Protein AF-A0A968NZ00-F1 (afdb_monomer_lite)

Radius of gyration: 19.39 Å; chains: 1; bounding box: 42×48×50 Å

Sequence (197 aa):
MLRDGQGRPTGVVLDQACDPVRALLPPVSAFELRRHLLKGVQIFNEAGFTHIRDMTCDEAQWNEAVRLDQSGLLTLAVEEYFWLKGIDELSGALDLARKARAAQTRNLRVKGVKLFLDGALGSEGAWLSKCYHGRTHQGLVLWEDSAMKEVFLRAWEGGFDVAVHAIGDEAADRVVALARGLSAKAGPEPCIWSMES

Foldseek 3Di:
DDADPVRHDPPDAFDPSCVVVVVPDDDQDLVNLLVVVLVVQVVCVVVVAQEDEDAADDPSNLVSLLVCVVVVSNRHQYEYAHEDQFLVCLVVRLVSLVVSQVSADDRYHYQYHEYEQWGDVVRLAAAEPDHDVVDPHRHHGRDDLVSVLVSVVVCVVSVHDYHYHHDYPVSVVSVVVSVVVVVVVVPDDDPPPPPDD

pLDDT: mean 91.36, std 13.46, range [31.61, 98.62]

Structure (mmCIF, N/CA/C/O backbone):
data_AF-A0A968NZ00-F1
#
_entry.id   AF-A0A968NZ00-F1
#
loop_
_atom_site.group_PDB
_atom_site.id
_atom_site.type_symbol
_atom_site.label_atom_id
_atom_site.label_alt_id
_atom_site.label_comp_id
_atom_site.label_asym_id
_atom_site.label_entity_id
_atom_site.label_seq_id
_atom_site.pdbx_PDB_ins_code
_atom_site.Cartn_x
_atom_site.Cartn_y
_atom_site.Cartn_z
_atom_site.occupancy
_atom_site.B_iso_or_equiv
_atom_site.auth_seq_id
_atom_site.auth_comp_id
_atom_site.auth_asym_id
_atom_site.auth_atom_id
_atom_site.pdbx_PDB_model_num
ATOM 1 N N . MET A 1 1 ? 9.329 13.090 -16.346 1.00 77.19 1 MET A N 1
ATOM 2 C CA . MET A 1 1 ? 8.562 13.947 -17.280 1.00 77.19 1 MET A CA 1
ATOM 3 C C . MET A 1 1 ? 8.752 13.411 -18.684 1.00 77.19 1 MET A C 1
ATOM 5 O O . MET A 1 1 ? 9.893 13.263 -19.110 1.00 77.19 1 MET A O 1
ATOM 9 N N . LEU A 1 2 ? 7.659 13.075 -19.362 1.00 79.88 2 LEU A N 1
ATOM 10 C CA . LEU A 1 2 ? 7.679 12.510 -20.705 1.00 79.88 2 LEU A CA 1
ATOM 11 C C . LEU A 1 2 ? 8.117 13.575 -21.718 1.00 79.88 2 LEU A C 1
ATOM 13 O O . LEU A 1 2 ? 7.674 14.730 -21.653 1.00 79.88 2 LEU A O 1
ATOM 17 N N . ARG A 1 3 ? 8.977 13.182 -22.656 1.00 83.00 3 ARG A N 1
ATOM 18 C CA . ARG A 1 3 ? 9.469 14.036 -23.741 1.00 83.00 3 ARG A CA 1
ATOM 19 C C . ARG A 1 3 ? 8.989 13.505 -25.088 1.00 83.00 3 ARG A C 1
ATOM 21 O O . ARG A 1 3 ? 8.817 12.300 -25.242 1.00 83.00 3 ARG A O 1
ATOM 28 N N . ASP A 1 4 ? 8.753 14.407 -26.034 1.00 84.38 4 ASP A N 1
ATOM 29 C CA . ASP A 1 4 ? 8.416 14.041 -27.409 1.00 84.38 4 ASP A CA 1
ATOM 30 C C . ASP A 1 4 ? 9.652 13.525 -28.175 1.00 84.38 4 ASP A C 1
ATOM 32 O O . ASP A 1 4 ? 10.775 13.530 -27.663 1.00 84.38 4 ASP A O 1
ATOM 36 N N . GLY A 1 5 ? 9.461 13.100 -29.429 1.00 82.94 5 GLY A N 1
ATOM 37 C CA . GLY A 1 5 ? 10.549 12.622 -30.295 1.00 82.94 5 GLY A CA 1
ATOM 38 C C . GLY A 1 5 ? 11.619 13.672 -30.633 1.00 82.94 5 GLY A C 1
ATOM 39 O O . GLY A 1 5 ? 12.615 13.342 -31.266 1.00 82.94 5 GLY A O 1
ATOM 40 N N . GLN A 1 6 ? 11.430 14.926 -30.215 1.00 85.12 6 GLN A N 1
ATOM 41 C CA . GLN A 1 6 ? 12.372 16.037 -30.373 1.00 85.12 6 GLN A CA 1
ATOM 42 C C . GLN A 1 6 ? 13.002 16.429 -29.023 1.00 85.12 6 GLN A C 1
ATOM 44 O O . GLN A 1 6 ? 13.695 17.441 -28.922 1.00 85.12 6 GLN A O 1
ATOM 49 N N . GLY A 1 7 ? 12.764 15.638 -27.971 1.00 84.38 7 GLY A N 1
ATOM 50 C CA . GLY A 1 7 ? 13.298 15.854 -26.630 1.00 84.38 7 GLY A CA 1
ATOM 51 C C . GLY A 1 7 ? 12.587 16.951 -25.835 1.00 84.38 7 GLY A C 1
ATOM 52 O O . GLY A 1 7 ? 13.031 17.282 -24.729 1.00 84.38 7 GLY A O 1
ATOM 53 N N . ARG A 1 8 ? 11.484 17.520 -26.333 1.00 88.06 8 ARG A N 1
ATOM 54 C CA . ARG A 1 8 ? 10.765 18.605 -25.650 1.00 88.06 8 ARG A CA 1
ATOM 55 C C . ARG A 1 8 ? 9.822 18.043 -24.587 1.00 88.06 8 ARG A C 1
ATOM 57 O O . ARG A 1 8 ? 9.200 17.007 -24.820 1.00 88.06 8 ARG A O 1
ATOM 64 N N . PRO A 1 9 ? 9.689 18.694 -23.421 1.00 87.38 9 PRO A N 1
ATOM 65 C CA . PRO 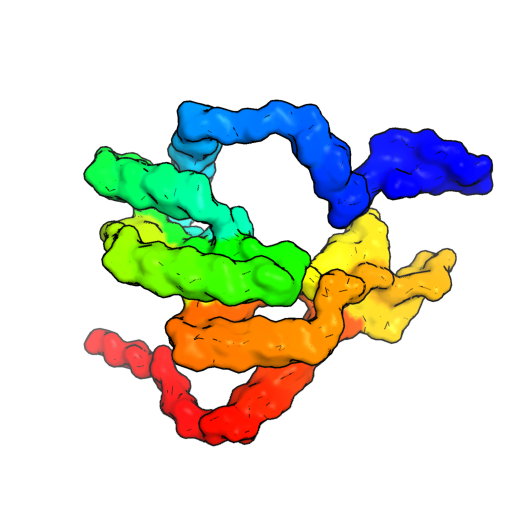A 1 9 ? 8.765 18.236 -22.394 1.00 87.38 9 PRO A CA 1
ATOM 66 C C . PRO A 1 9 ? 7.306 18.323 -22.859 1.00 87.38 9 PRO A C 1
ATOM 68 O O . PRO A 1 9 ? 6.873 19.357 -23.356 1.00 87.38 9 PRO A O 1
ATOM 71 N N . THR A 1 10 ? 6.539 17.252 -22.658 1.00 87.69 10 THR A N 1
ATOM 72 C CA . THR A 1 10 ? 5.128 17.160 -23.096 1.00 87.69 10 THR A CA 1
ATOM 73 C C . THR A 1 10 ? 4.126 17.726 -22.086 1.00 87.69 10 THR A C 1
ATOM 75 O O . THR A 1 10 ? 2.941 17.821 -22.378 1.00 87.69 10 THR A O 1
ATOM 78 N N . GLY A 1 11 ? 4.581 18.053 -20.874 1.00 85.12 11 GLY A N 1
ATOM 79 C CA . GLY A 1 11 ? 3.710 18.372 -19.738 1.00 85.12 11 GLY A CA 1
ATOM 80 C C . GLY A 1 11 ? 3.200 17.142 -18.976 1.00 85.12 11 GLY A C 1
ATOM 81 O O . GLY A 1 11 ? 2.631 17.298 -17.902 1.00 85.12 11 GLY A O 1
ATOM 82 N N . VAL A 1 12 ? 3.450 15.923 -19.470 1.00 84.00 12 VAL A N 1
ATOM 83 C CA . VAL A 1 12 ? 3.054 14.680 -18.794 1.00 84.00 12 VAL A CA 1
ATOM 84 C C . VAL A 1 12 ? 4.144 14.227 -17.819 1.00 84.00 12 VAL A C 1
ATOM 86 O O . VAL A 1 12 ? 5.326 14.108 -18.168 1.00 84.00 12 VAL A O 1
ATOM 89 N N . VAL A 1 13 ? 3.748 13.952 -16.580 1.00 83.62 13 VAL A N 1
ATOM 90 C CA . VAL A 1 13 ? 4.598 13.398 -15.522 1.00 83.62 13 VAL A CA 1
ATOM 91 C C . VAL A 1 13 ? 4.025 12.037 -15.130 1.00 83.62 13 VAL A C 1
ATOM 93 O O . VAL A 1 13 ? 2.812 11.896 -15.037 1.00 83.62 13 VAL A O 1
ATOM 96 N N . LEU A 1 14 ? 4.887 11.029 -14.986 1.00 81.81 14 LEU A N 1
ATOM 97 C CA . LEU A 1 14 ? 4.493 9.629 -14.821 1.00 81.81 14 LEU A CA 1
ATOM 98 C C . LEU A 1 14 ? 5.068 9.067 -13.520 1.00 81.81 14 LEU A C 1
ATOM 100 O O . LEU A 1 14 ? 6.177 9.440 -13.132 1.00 81.81 14 LEU A O 1
ATOM 104 N N . ASP A 1 15 ? 4.318 8.169 -12.884 1.00 79.56 15 ASP A N 1
ATOM 105 C CA . ASP A 1 15 ? 4.723 7.400 -11.700 1.00 79.56 15 ASP A CA 1
ATOM 106 C C . ASP A 1 15 ? 5.311 8.277 -10.577 1.00 79.56 15 ASP A C 1
ATOM 108 O O . ASP A 1 15 ? 4.796 9.366 -10.309 1.00 79.56 15 ASP A O 1
ATOM 112 N N . GLN A 1 16 ? 6.388 7.833 -9.921 1.00 74.06 16 GLN A N 1
ATOM 113 C CA . GLN A 1 16 ? 7.051 8.552 -8.822 1.00 74.06 16 GLN A CA 1
ATOM 114 C C . GLN A 1 16 ? 7.590 9.931 -9.229 1.00 74.06 16 GLN A C 1
ATOM 116 O O . GLN A 1 16 ? 7.786 10.798 -8.380 1.00 74.06 16 GLN A O 1
ATOM 121 N N . ALA A 1 17 ? 7.764 10.207 -10.529 1.00 79.38 17 ALA A N 1
ATOM 122 C CA . ALA A 1 17 ? 8.126 11.555 -10.963 1.00 79.38 17 ALA A CA 1
ATOM 123 C C . ALA A 1 17 ? 7.013 12.578 -10.663 1.00 79.38 17 ALA A C 1
ATOM 125 O O . ALA A 1 17 ? 7.275 13.780 -10.708 1.00 79.38 17 ALA A O 1
ATOM 126 N N . CYS A 1 18 ? 5.790 12.122 -10.361 1.00 83.31 18 CYS A N 1
ATOM 127 C CA . CYS A 1 18 ? 4.696 12.973 -9.904 1.00 83.31 18 CYS A CA 1
ATOM 128 C C . CYS A 1 18 ? 4.913 13.506 -8.486 1.00 83.31 18 CYS A C 1
ATOM 130 O O . CYS A 1 18 ? 4.334 14.538 -8.153 1.00 83.31 18 CYS A O 1
ATOM 132 N N . ASP A 1 19 ? 5.711 12.841 -7.649 1.00 84.31 19 ASP A N 1
ATOM 133 C CA . ASP A 1 19 ? 5.783 13.155 -6.219 1.00 84.31 19 ASP A CA 1
ATOM 134 C C . ASP A 1 19 ? 6.333 14.565 -5.938 1.00 84.31 19 ASP A C 1
ATOM 136 O O . ASP A 1 19 ? 5.688 15.297 -5.183 1.00 84.31 19 ASP A O 1
ATOM 140 N N . PRO A 1 20 ? 7.404 15.043 -6.611 1.00 85.12 20 PRO A N 1
ATOM 141 C CA . PRO A 1 20 ? 7.844 16.433 -6.481 1.00 85.12 20 PRO A CA 1
ATOM 142 C C . PRO A 1 20 ? 6.789 17.454 -6.922 1.00 85.12 20 PRO A C 1
ATOM 144 O O . PRO A 1 20 ? 6.729 18.548 -6.374 1.00 85.12 20 PRO A O 1
ATOM 147 N N . VAL A 1 21 ? 5.949 17.110 -7.904 1.00 85.88 21 VAL A N 1
ATOM 148 C CA . VAL A 1 21 ? 4.871 17.994 -8.377 1.00 85.88 21 VAL A CA 1
ATOM 149 C C . VAL A 1 21 ? 3.718 18.013 -7.375 1.00 85.88 21 VAL A C 1
ATOM 151 O O . VAL A 1 21 ? 3.202 19.080 -7.056 1.00 85.88 21 VAL A O 1
ATOM 154 N N . ARG A 1 22 ? 3.339 16.851 -6.830 1.00 85.12 22 ARG A N 1
ATOM 155 C CA . ARG A 1 22 ? 2.318 16.737 -5.778 1.00 85.12 22 ARG A CA 1
ATOM 156 C C . ARG A 1 22 ? 2.724 17.475 -4.508 1.00 85.12 22 ARG A C 1
ATOM 158 O O . ARG A 1 22 ? 1.862 18.068 -3.876 1.00 85.12 22 ARG A O 1
ATOM 165 N N . ALA A 1 23 ? 4.014 17.497 -4.178 1.00 86.62 23 ALA A N 1
ATOM 166 C CA . ALA A 1 23 ? 4.539 18.241 -3.034 1.00 86.62 23 ALA A CA 1
ATOM 167 C C . ALA A 1 23 ? 4.363 19.769 -3.151 1.00 86.62 23 ALA A C 1
ATOM 169 O O . ALA A 1 23 ? 4.472 20.468 -2.148 1.00 86.62 23 ALA A O 1
ATOM 170 N N . LEU A 1 24 ? 4.080 20.295 -4.351 1.00 89.69 24 LEU A N 1
ATOM 171 C CA . LEU A 1 24 ? 3.749 21.710 -4.561 1.00 89.69 24 LEU A CA 1
ATOM 172 C C . LEU A 1 24 ? 2.265 22.019 -4.316 1.00 89.69 24 LEU A C 1
ATOM 174 O O . LEU A 1 24 ? 1.893 23.192 -4.255 1.00 89.69 24 LEU A O 1
ATOM 178 N N . LEU A 1 25 ? 1.409 20.998 -4.218 1.00 88.31 25 LEU A N 1
ATOM 179 C CA . LEU A 1 25 ? -0.005 21.190 -3.915 1.00 88.31 25 LEU A CA 1
ATOM 180 C C . LEU A 1 25 ? -0.183 21.523 -2.425 1.00 88.31 25 LEU A C 1
ATOM 182 O O . LEU A 1 25 ? 0.562 21.007 -1.589 1.00 88.31 25 LEU A O 1
ATOM 186 N N . PRO A 1 26 ? -1.179 22.354 -2.066 1.00 88.62 26 PRO A N 1
ATOM 187 C CA . PRO A 1 26 ? -1.527 22.578 -0.671 1.00 88.62 26 PRO A CA 1
ATOM 188 C C . PRO A 1 26 ? -1.825 21.253 0.048 1.00 88.62 26 PRO A C 1
ATOM 190 O O . PRO A 1 26 ? -2.435 20.362 -0.554 1.00 88.62 26 PRO A O 1
ATOM 193 N N . PRO A 1 27 ? -1.433 21.111 1.327 1.00 87.12 27 PRO A N 1
ATOM 194 C CA . PRO A 1 27 ? -1.771 19.924 2.094 1.00 87.12 27 PRO A CA 1
ATOM 195 C C . PRO A 1 27 ? -3.289 19.822 2.257 1.00 87.12 27 PRO A C 1
ATOM 197 O O . PRO A 1 27 ? -3.973 20.827 2.456 1.00 87.12 27 PRO A O 1
ATOM 200 N N . VAL A 1 28 ? -3.807 18.595 2.214 1.00 89.56 28 VAL A N 1
ATOM 201 C CA . VAL A 1 28 ? -5.222 18.324 2.484 1.00 89.56 28 VAL A CA 1
ATOM 202 C C . VAL A 1 28 ? -5.510 18.681 3.940 1.00 89.56 28 VAL A C 1
ATOM 204 O O . VAL A 1 28 ? -4.874 18.158 4.858 1.00 89.56 28 VAL A O 1
ATOM 207 N N . SER A 1 29 ? -6.464 19.579 4.170 1.00 93.31 29 SER A N 1
ATOM 208 C CA . SER A 1 29 ? -6.868 19.941 5.529 1.00 93.31 29 SER A CA 1
ATOM 209 C C . SER A 1 29 ? -7.601 18.785 6.219 1.00 93.31 29 SER A C 1
ATOM 211 O O . SER A 1 29 ? -8.222 17.944 5.570 1.00 93.31 29 SER A O 1
ATOM 213 N N . ALA A 1 30 ? -7.620 18.768 7.556 1.00 91.88 30 ALA A N 1
ATOM 214 C CA . ALA A 1 30 ? -8.379 17.761 8.308 1.00 91.88 30 ALA A CA 1
ATOM 215 C C . ALA A 1 30 ? -9.880 17.756 7.945 1.00 91.88 30 ALA A C 1
ATOM 217 O O . ALA A 1 30 ? -10.514 16.702 7.898 1.00 91.88 30 ALA A O 1
ATOM 218 N N . PHE A 1 31 ? -10.443 18.931 7.640 1.00 94.56 31 PHE A N 1
ATOM 219 C CA . PHE A 1 31 ? -11.825 19.066 7.181 1.00 94.56 31 PHE A CA 1
ATOM 220 C C . PHE A 1 31 ? -12.048 18.396 5.817 1.00 94.56 31 PHE A C 1
ATOM 222 O O . PHE A 1 31 ? -13.023 17.663 5.637 1.00 94.56 31 PHE A O 1
ATOM 229 N N . GLU A 1 32 ? -11.143 18.616 4.863 1.00 96.38 32 GLU A N 1
ATOM 230 C CA . GLU A 1 32 ? -11.210 17.985 3.542 1.00 96.38 32 GLU A CA 1
ATOM 231 C C . GLU A 1 32 ? -11.002 16.477 3.628 1.00 96.38 32 GLU A C 1
ATOM 233 O O . GLU A 1 32 ? -11.775 15.734 3.029 1.00 96.38 32 GLU A O 1
ATOM 238 N N . LEU A 1 33 ? -10.035 16.016 4.427 1.00 96.25 33 LEU A N 1
ATOM 239 C CA . LEU A 1 33 ? -9.794 14.592 4.656 1.00 96.25 33 LEU A CA 1
ATOM 240 C C . LEU A 1 33 ? -11.052 13.898 5.190 1.00 96.25 33 LEU A C 1
ATOM 242 O O . LEU A 1 33 ? -11.504 12.909 4.614 1.00 96.25 33 LEU A O 1
ATOM 246 N N . ARG A 1 34 ? -11.683 14.465 6.226 1.00 97.12 34 ARG A N 1
ATOM 247 C CA . ARG A 1 34 ? -12.954 13.958 6.763 1.00 97.12 34 ARG A CA 1
ATOM 248 C C . ARG A 1 34 ? -14.034 13.874 5.686 1.00 97.12 34 ARG A C 1
ATOM 250 O O . ARG A 1 34 ? -14.738 12.869 5.586 1.00 97.12 34 ARG A O 1
ATOM 257 N N . ARG A 1 35 ? -14.175 14.928 4.878 1.00 98.00 35 ARG A N 1
ATOM 258 C CA . ARG A 1 35 ? -15.152 14.976 3.783 1.00 98.00 35 ARG A CA 1
ATOM 259 C C . ARG A 1 35 ? -14.862 13.915 2.717 1.00 98.00 35 ARG A C 1
ATOM 261 O O . ARG A 1 35 ? -15.806 13.300 2.226 1.00 98.00 35 ARG A O 1
ATOM 268 N N . HIS A 1 36 ? -13.597 13.694 2.362 1.00 97.06 36 HIS A N 1
ATOM 269 C CA . HIS A 1 36 ? -13.193 12.675 1.393 1.00 97.06 36 HIS A CA 1
ATOM 270 C C . HIS A 1 36 ? -13.494 11.265 1.901 1.00 97.06 36 HIS A C 1
ATOM 272 O O . HIS A 1 36 ? -14.115 10.491 1.175 1.00 97.06 36 HIS A O 1
ATOM 278 N N . LEU A 1 37 ? -13.156 10.962 3.158 1.00 97.31 37 LEU A N 1
ATOM 279 C CA . LEU A 1 37 ? -13.446 9.663 3.771 1.00 97.31 37 LEU A CA 1
ATOM 280 C C . LEU A 1 37 ? -14.952 9.391 3.834 1.00 97.31 37 LEU A C 1
ATOM 282 O O . LEU A 1 37 ? -15.403 8.343 3.380 1.00 97.31 37 LEU A O 1
ATOM 286 N N . LEU A 1 38 ? -15.756 10.357 4.294 1.00 97.88 38 LEU A N 1
ATOM 287 C CA . LEU A 1 38 ? -17.221 10.231 4.294 1.00 97.88 38 LEU A CA 1
ATOM 288 C C . LEU A 1 38 ? -17.785 10.013 2.887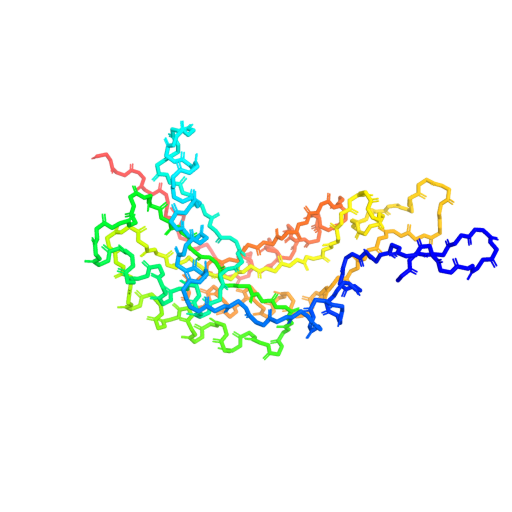 1.00 97.88 38 LEU A C 1
ATOM 290 O O . LEU A 1 38 ? -18.702 9.210 2.705 1.00 97.88 38 LEU A O 1
ATOM 294 N N . LYS A 1 39 ? -17.237 10.707 1.881 1.00 98.19 39 LYS A N 1
ATOM 295 C CA . LYS A 1 39 ? -17.671 10.510 0.498 1.00 98.19 39 LYS A CA 1
ATOM 296 C C . LYS A 1 39 ? -17.297 9.119 -0.018 1.00 98.19 39 LYS A C 1
ATOM 298 O O . LYS A 1 39 ? -18.117 8.508 -0.698 1.00 98.19 39 LYS A O 1
ATOM 303 N N . GLY A 1 40 ? -16.114 8.613 0.326 1.00 97.31 40 GLY A N 1
ATOM 304 C CA . GLY A 1 40 ? -15.702 7.239 0.031 1.00 97.31 40 GLY A CA 1
ATOM 305 C C . GLY A 1 40 ? -16.651 6.217 0.654 1.00 97.31 40 GLY A C 1
ATOM 306 O O . GLY A 1 40 ? -17.153 5.346 -0.053 1.00 97.31 40 GLY A O 1
ATOM 307 N N . VAL A 1 41 ? -16.987 6.393 1.939 1.00 97.62 41 VAL A N 1
ATOM 308 C CA . VAL A 1 41 ? -17.961 5.547 2.649 1.00 97.62 41 VAL A CA 1
ATOM 309 C C . VAL A 1 41 ? -19.297 5.501 1.912 1.00 97.62 41 VAL A C 1
ATOM 311 O O . VAL A 1 41 ? -19.826 4.424 1.647 1.00 97.62 41 VAL A O 1
ATOM 314 N N . GLN A 1 42 ? -19.817 6.668 1.524 1.00 98.00 42 GLN A N 1
ATOM 315 C CA . GLN A 1 42 ? -21.061 6.765 0.765 1.00 98.00 42 GLN A CA 1
ATOM 316 C C . GLN A 1 42 ? -20.981 6.015 -0.575 1.00 98.00 42 GLN A C 1
ATOM 318 O O . GLN A 1 42 ? -21.882 5.240 -0.876 1.00 98.00 42 GLN A O 1
ATOM 323 N N . ILE A 1 43 ? -19.917 6.222 -1.360 1.00 98.38 43 ILE A N 1
ATOM 324 C CA . ILE A 1 43 ? -19.752 5.598 -2.685 1.00 98.38 43 ILE A CA 1
ATOM 325 C C . ILE A 1 43 ? -19.751 4.069 -2.579 1.00 98.38 43 ILE A C 1
ATOM 327 O O . ILE A 1 43 ? -20.442 3.393 -3.339 1.00 98.38 43 ILE A O 1
ATOM 331 N N . PHE A 1 44 ? -18.990 3.518 -1.636 1.00 98.31 44 PHE A N 1
ATOM 332 C CA . PHE A 1 44 ? -18.914 2.071 -1.444 1.00 98.31 44 PHE A CA 1
ATOM 333 C C . PHE A 1 44 ? -20.245 1.487 -0.956 1.00 98.31 44 PHE A C 1
ATOM 335 O O . PHE A 1 44 ? -20.692 0.483 -1.509 1.00 98.31 44 PHE A O 1
ATOM 342 N N . ASN A 1 45 ? -20.919 2.140 -0.003 1.00 97.38 45 ASN A N 1
ATOM 343 C CA . ASN A 1 45 ? -22.241 1.711 0.463 1.00 97.38 45 ASN A CA 1
ATOM 344 C C . ASN A 1 45 ? -23.291 1.735 -0.658 1.00 97.38 45 ASN A C 1
ATOM 346 O O . ASN A 1 45 ? -24.071 0.794 -0.785 1.00 97.38 45 ASN A O 1
ATOM 350 N N . GLU A 1 46 ? -23.314 2.789 -1.481 1.00 98.19 46 GLU A N 1
ATOM 351 C CA . GLU A 1 46 ? -24.223 2.911 -2.634 1.00 98.19 46 GLU A CA 1
ATOM 352 C C . GLU A 1 46 ? -23.997 1.794 -3.661 1.00 98.19 46 GLU A C 1
ATOM 354 O O . GLU A 1 46 ? -24.944 1.331 -4.293 1.00 98.19 46 GLU A O 1
ATOM 359 N N . ALA A 1 47 ? -22.755 1.325 -3.791 1.00 98.25 47 ALA A N 1
ATOM 360 C CA . ALA A 1 47 ? -22.394 0.183 -4.624 1.00 98.25 47 ALA A CA 1
ATOM 361 C C . ALA A 1 47 ? -22.600 -1.185 -3.934 1.00 98.25 47 ALA A C 1
ATOM 363 O O . ALA A 1 47 ? -22.342 -2.220 -4.547 1.00 98.25 47 ALA A O 1
ATOM 364 N N . GLY A 1 48 ? -23.076 -1.213 -2.684 1.00 97.88 48 GLY A N 1
ATOM 365 C CA . GLY A 1 48 ? -23.357 -2.437 -1.927 1.00 97.88 48 GLY A CA 1
ATOM 366 C C . GLY A 1 48 ? -22.142 -3.077 -1.249 1.00 97.88 48 GLY A C 1
ATOM 367 O O . GLY A 1 48 ? -22.251 -4.198 -0.749 1.00 97.88 48 GLY A O 1
ATOM 368 N N . PHE A 1 49 ? -20.992 -2.398 -1.206 1.00 97.94 49 PHE A N 1
ATOM 369 C CA . PHE A 1 49 ? -19.838 -2.873 -0.445 1.00 97.94 49 PHE A CA 1
ATOM 370 C C . PHE A 1 49 ? -20.058 -2.648 1.050 1.00 97.94 49 PHE A C 1
ATOM 372 O O . PHE A 1 49 ? -20.524 -1.594 1.469 1.00 97.94 49 PHE A O 1
ATOM 379 N N . THR A 1 50 ? -19.682 -3.639 1.854 1.00 96.31 50 THR A N 1
ATOM 380 C CA . THR A 1 50 ? -19.747 -3.584 3.325 1.00 96.31 50 THR A CA 1
ATOM 381 C C . THR A 1 50 ? -18.379 -3.761 3.982 1.00 96.31 50 THR A C 1
ATOM 383 O O . THR A 1 50 ? -18.221 -3.482 5.170 1.00 96.31 50 THR A O 1
ATOM 386 N N . HIS A 1 51 ? -17.380 -4.197 3.210 1.00 98.19 51 HIS A N 1
ATOM 387 C CA . HIS A 1 51 ? -16.001 -4.386 3.642 1.00 98.19 51 HIS A CA 1
ATOM 388 C C . HIS A 1 51 ? -15.039 -3.964 2.535 1.00 98.19 51 HIS A C 1
ATOM 390 O O . HIS A 1 51 ? -15.254 -4.294 1.367 1.00 98.19 51 HIS A O 1
ATOM 396 N N . ILE A 1 52 ? -13.986 -3.241 2.909 1.00 97.75 52 ILE A N 1
ATOM 397 C CA . ILE A 1 52 ? -12.901 -2.852 2.011 1.00 97.75 52 ILE A CA 1
ATOM 398 C C . ILE A 1 52 ? -11.549 -3.071 2.682 1.00 97.75 52 ILE A C 1
ATOM 400 O O . ILE A 1 52 ? -11.423 -3.071 3.910 1.00 97.75 52 ILE A O 1
ATOM 404 N N . ARG A 1 53 ? -10.519 -3.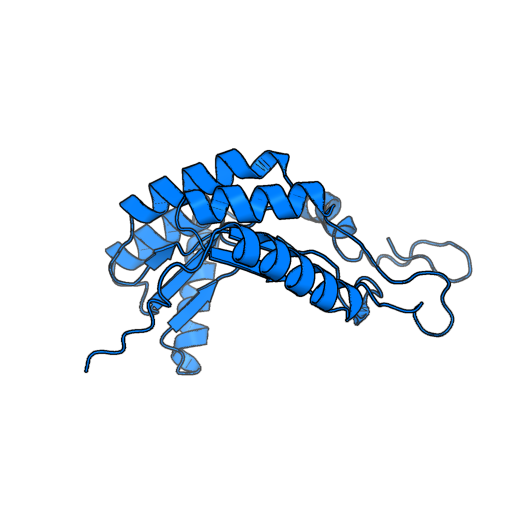192 1.845 1.00 98.00 53 ARG A N 1
ATOM 405 C CA . ARG A 1 53 ? -9.136 -3.019 2.272 1.00 98.00 53 ARG A CA 1
ATOM 406 C C . ARG A 1 53 ? -8.579 -1.758 1.640 1.00 98.00 53 ARG A C 1
ATOM 408 O O . ARG A 1 53 ? -8.502 -1.686 0.413 1.00 98.00 53 ARG A O 1
ATOM 415 N N . ASP A 1 54 ? -8.199 -0.799 2.466 1.00 96.88 54 ASP A N 1
ATOM 416 C CA . ASP A 1 54 ? -7.516 0.399 2.003 1.00 96.88 54 ASP A CA 1
ATOM 417 C C . ASP A 1 54 ? -6.003 0.170 2.084 1.00 96.88 54 ASP A C 1
ATOM 419 O O . ASP A 1 54 ? -5.461 -0.387 3.040 1.00 96.88 54 ASP A O 1
ATOM 423 N N . MET A 1 55 ? -5.339 0.484 0.979 1.00 96.69 55 MET A N 1
ATOM 424 C CA . MET A 1 55 ? -3.978 0.070 0.683 1.00 96.69 55 MET A CA 1
ATOM 425 C C . MET A 1 55 ? -2.962 1.181 0.913 1.00 96.69 55 MET A C 1
ATOM 427 O O . MET A 1 55 ? -1.775 0.919 0.766 1.00 96.69 55 MET A O 1
ATOM 431 N N . THR A 1 56 ? -3.372 2.415 1.195 1.00 92.62 56 THR A N 1
ATOM 432 C CA . THR A 1 56 ? -2.424 3.537 1.282 1.00 92.62 56 THR A CA 1
ATOM 433 C C . THR A 1 56 ? -2.715 4.460 2.457 1.00 92.62 56 THR A C 1
ATOM 435 O O . THR A 1 56 ? -2.691 5.679 2.309 1.00 92.62 56 THR A O 1
ATOM 438 N N . CYS A 1 57 ? -2.976 3.873 3.625 1.00 95.31 57 CYS A N 1
ATOM 439 C CA . CYS A 1 57 ? -3.227 4.620 4.850 1.00 95.31 57 CYS A CA 1
ATOM 440 C C . CYS A 1 57 ? -1.981 5.388 5.302 1.00 95.31 57 CYS A C 1
ATOM 442 O O . CYS A 1 57 ? -0.859 4.872 5.235 1.00 95.31 57 CYS A O 1
ATOM 444 N N . ASP A 1 58 ? -2.196 6.575 5.858 1.00 94.69 58 ASP A N 1
ATOM 445 C CA . ASP A 1 58 ? -1.226 7.297 6.674 1.00 94.69 58 ASP A CA 1
ATOM 446 C C . ASP A 1 58 ? -1.801 7.586 8.074 1.00 94.69 58 ASP A C 1
ATOM 448 O O . ASP A 1 58 ? -2.951 7.264 8.388 1.00 94.69 58 ASP A O 1
ATOM 452 N N . GLU A 1 59 ? -0.993 8.175 8.958 1.00 95.56 59 GLU A N 1
ATOM 453 C CA . GLU A 1 59 ? -1.417 8.476 10.330 1.00 95.56 59 GLU A CA 1
ATOM 454 C C . GLU A 1 59 ? -2.600 9.460 10.391 1.00 95.56 59 GLU A C 1
ATOM 456 O O . GLU A 1 59 ? -3.467 9.342 11.264 1.00 95.56 59 GLU A O 1
ATOM 461 N N . ALA A 1 60 ? -2.664 10.429 9.474 1.00 95.38 60 ALA A N 1
ATOM 462 C CA . ALA A 1 60 ? -3.737 11.417 9.455 1.00 95.38 60 ALA A CA 1
ATOM 463 C C . ALA A 1 60 ? -5.073 10.763 9.080 1.00 95.38 60 ALA A C 1
ATOM 465 O O . ALA A 1 60 ? -6.079 10.990 9.765 1.00 95.38 60 ALA A O 1
ATOM 466 N N . GLN A 1 61 ? -5.065 9.914 8.049 1.00 96.69 61 GLN A N 1
ATOM 467 C CA . GLN A 1 61 ? -6.211 9.118 7.629 1.00 96.69 61 GLN A CA 1
ATOM 468 C C . GLN A 1 61 ? -6.663 8.168 8.736 1.00 96.69 61 GLN A C 1
ATOM 470 O O . GLN A 1 61 ? -7.844 8.190 9.086 1.00 96.69 61 GLN A O 1
ATOM 475 N N . TRP A 1 62 ? -5.744 7.401 9.334 1.00 97.81 62 TRP A N 1
ATOM 476 C CA . TRP A 1 62 ? -6.068 6.481 10.427 1.00 97.81 62 TRP A CA 1
ATOM 477 C C . TRP A 1 62 ? -6.801 7.201 11.566 1.00 97.81 62 TRP A C 1
ATOM 479 O O . TRP A 1 62 ? -7.883 6.794 11.991 1.00 97.81 62 TRP A O 1
ATOM 489 N N . ASN A 1 63 ? -6.245 8.323 12.027 1.00 97.38 63 ASN A N 1
ATOM 490 C CA . ASN A 1 63 ? -6.813 9.081 13.137 1.00 97.38 63 ASN A CA 1
ATOM 491 C C . ASN A 1 63 ? -8.196 9.669 12.812 1.00 97.38 63 ASN A C 1
ATOM 493 O O . ASN A 1 63 ? -9.054 9.744 13.695 1.00 97.38 63 ASN A O 1
ATOM 497 N N . GLU A 1 64 ? -8.438 10.097 11.571 1.00 97.75 64 GLU A N 1
ATOM 498 C CA . GLU A 1 64 ? -9.764 10.567 11.158 1.00 97.75 64 GLU A CA 1
ATOM 499 C C . GLU A 1 64 ? -10.763 9.414 11.006 1.00 97.75 64 GLU A C 1
ATOM 501 O O . GLU A 1 64 ? -11.906 9.545 11.443 1.00 97.75 64 GLU A O 1
ATOM 506 N N . ALA A 1 65 ? -10.337 8.267 10.474 1.00 97.69 65 ALA A N 1
ATOM 507 C CA . ALA A 1 65 ? -11.168 7.072 10.373 1.00 97.69 65 ALA A CA 1
ATOM 508 C C . ALA A 1 65 ? -11.604 6.561 11.760 1.00 97.69 65 ALA A C 1
ATOM 510 O O . ALA A 1 65 ? -12.780 6.245 11.951 1.00 97.69 65 ALA A O 1
ATOM 511 N N . VAL A 1 66 ? -10.711 6.591 12.761 1.00 98.19 66 VAL A N 1
ATOM 512 C CA . VAL A 1 66 ? -11.053 6.303 14.168 1.00 98.19 66 VAL A CA 1
ATOM 513 C C . VAL A 1 66 ? -12.151 7.248 14.670 1.00 98.19 66 VAL A C 1
ATOM 515 O O . VAL A 1 66 ? -13.147 6.793 15.235 1.00 98.19 66 VAL A O 1
ATOM 518 N N . ARG A 1 67 ? -12.021 8.563 14.432 1.00 97.81 67 ARG A N 1
ATOM 519 C CA . ARG A 1 67 ? -13.045 9.554 14.825 1.00 97.81 67 ARG A CA 1
ATOM 520 C C . ARG A 1 67 ? -14.379 9.318 14.115 1.00 97.81 67 ARG A C 1
ATOM 522 O O . ARG A 1 67 ? -15.445 9.510 14.708 1.00 97.81 67 ARG A O 1
ATOM 529 N N . LEU A 1 68 ? -14.348 8.926 12.844 1.00 97.88 68 LEU A N 1
ATOM 530 C CA . LEU A 1 68 ? -15.548 8.598 12.076 1.00 97.88 68 LEU A CA 1
ATOM 531 C C . LEU A 1 68 ? -16.254 7.357 12.627 1.00 97.88 68 LEU A C 1
ATOM 533 O O . LEU A 1 68 ? -17.473 7.391 12.786 1.00 97.88 68 LEU A O 1
ATOM 537 N N . ASP A 1 69 ? -15.521 6.304 12.985 1.00 98.38 69 ASP A N 1
ATOM 538 C CA . ASP A 1 69 ? -16.127 5.102 13.568 1.00 98.38 69 ASP A CA 1
ATOM 539 C C . ASP A 1 69 ? -16.695 5.358 14.966 1.00 98.38 69 ASP A C 1
ATOM 541 O O . ASP A 1 69 ? -17.832 4.993 15.257 1.00 98.38 69 ASP A O 1
ATOM 545 N N . GLN A 1 70 ? -15.962 6.091 15.809 1.00 97.75 70 GLN A N 1
ATOM 546 C CA . GLN A 1 70 ? -16.428 6.482 17.145 1.00 97.75 70 GLN A CA 1
ATOM 547 C C . GLN A 1 70 ? -17.682 7.371 17.111 1.00 97.75 70 GLN A C 1
ATOM 549 O O . GLN A 1 70 ? -18.478 7.344 18.046 1.00 97.75 70 GLN A O 1
ATOM 554 N N . SER A 1 71 ? -17.878 8.139 16.034 1.00 97.50 71 SER A N 1
ATOM 555 C CA . SER A 1 71 ? -19.095 8.937 15.812 1.00 97.50 71 SER A CA 1
ATOM 556 C C . SER A 1 71 ? -20.206 8.183 15.069 1.00 97.50 71 SER A C 1
ATOM 558 O O . SER A 1 71 ? -21.249 8.769 14.785 1.00 97.50 71 SER A O 1
ATOM 560 N N . GLY A 1 72 ? -20.012 6.896 14.761 1.00 97.62 72 GLY A N 1
ATOM 561 C CA . GLY A 1 72 ? -20.991 6.057 14.064 1.00 97.62 72 GLY A CA 1
ATOM 562 C C . GLY A 1 72 ? -21.141 6.363 12.571 1.00 97.62 72 GLY A C 1
ATOM 563 O O . GLY A 1 72 ? -22.110 5.927 11.953 1.00 97.62 72 GLY A O 1
ATOM 564 N N . LEU A 1 73 ? -20.210 7.122 11.989 1.00 97.88 73 LEU A N 1
ATOM 565 C CA . LEU A 1 73 ? -20.248 7.531 10.584 1.00 97.88 73 LEU A CA 1
ATOM 566 C C . LEU A 1 73 ? -19.442 6.604 9.666 1.00 97.88 73 LEU A C 1
ATOM 568 O O . LEU A 1 73 ? -19.720 6.552 8.467 1.00 97.88 73 LEU A O 1
ATOM 572 N N . LEU A 1 74 ? -18.474 5.853 10.203 1.00 98.06 74 LEU A N 1
ATOM 573 C CA . LEU A 1 74 ? -17.809 4.783 9.458 1.00 98.06 74 LEU A CA 1
ATOM 574 C C . LEU A 1 74 ? -18.724 3.553 9.429 1.00 98.06 74 LEU A C 1
ATOM 576 O O . LEU A 1 74 ? -18.757 2.753 10.356 1.00 98.06 74 LEU A O 1
ATOM 580 N N . THR A 1 75 ? -19.512 3.435 8.365 1.00 96.94 75 THR A N 1
ATOM 581 C CA . THR A 1 75 ? -20.494 2.349 8.181 1.00 96.94 75 THR A CA 1
ATOM 582 C C . THR A 1 75 ? -19.949 1.165 7.375 1.00 96.94 75 THR A C 1
ATOM 584 O O . THR A 1 75 ? -20.635 0.157 7.234 1.00 96.94 75 THR A O 1
ATOM 587 N N . LEU A 1 76 ? -18.707 1.270 6.895 1.00 97.00 76 LEU A N 1
ATOM 588 C CA . LEU A 1 76 ? -17.952 0.207 6.233 1.00 97.00 76 LEU A CA 1
ATOM 589 C C . LEU A 1 76 ? -16.980 -0.434 7.206 1.00 97.00 76 LEU A C 1
ATOM 591 O O . LEU A 1 76 ? -16.291 0.282 7.929 1.00 97.00 76 LEU A O 1
ATOM 595 N N . ALA A 1 77 ? -16.831 -1.754 7.140 1.00 98.31 77 ALA A N 1
ATOM 596 C CA . ALA A 1 77 ? -15.668 -2.403 7.721 1.00 98.31 77 ALA A CA 1
ATOM 597 C C . ALA A 1 77 ? -14.429 -2.103 6.853 1.00 98.31 77 ALA A C 1
ATOM 599 O O . ALA A 1 77 ? -14.419 -2.383 5.656 1.00 98.31 77 ALA A O 1
ATOM 600 N N . VAL A 1 78 ? -13.383 -1.533 7.444 1.00 98.44 78 VAL A N 1
ATOM 601 C CA . VAL A 1 78 ? -12.161 -1.108 6.754 1.00 98.44 78 VAL A CA 1
ATOM 602 C C . VAL A 1 78 ? -10.951 -1.803 7.367 1.00 98.44 78 VAL A C 1
ATOM 604 O O . VAL A 1 78 ? -10.695 -1.720 8.571 1.00 98.44 78 VAL A O 1
ATOM 607 N N . GLU A 1 79 ? -10.202 -2.495 6.515 1.00 98.50 79 GLU A N 1
ATOM 608 C CA . GLU A 1 79 ? -8.886 -3.049 6.819 1.00 98.50 79 GLU A CA 1
ATOM 609 C C . GLU A 1 79 ? -7.790 -2.177 6.193 1.00 98.50 79 GLU A C 1
ATOM 611 O O . GLU A 1 79 ? -7.621 -2.157 4.978 1.00 98.50 79 GLU A O 1
ATOM 616 N N . GLU A 1 80 ? -7.045 -1.462 7.026 1.00 98.25 80 GLU A N 1
ATOM 617 C CA . GLU A 1 80 ? -6.023 -0.500 6.614 1.00 98.25 80 GLU A CA 1
ATOM 618 C C . GLU A 1 80 ? -4.636 -1.143 6.502 1.00 98.25 80 GLU A C 1
ATOM 620 O O . GLU A 1 80 ? -4.204 -1.921 7.369 1.00 98.25 80 GLU A O 1
ATOM 625 N N . TYR A 1 81 ? -3.912 -0.754 5.456 1.00 98.56 81 TYR A N 1
ATOM 626 C CA . TYR A 1 81 ? -2.492 -1.024 5.269 1.00 98.56 81 TYR A CA 1
ATOM 627 C C . TYR A 1 81 ? -1.732 0.301 5.185 1.00 98.56 81 TYR A C 1
ATOM 629 O O . TYR A 1 81 ? -2.029 1.140 4.333 1.00 98.56 81 TYR A O 1
ATOM 637 N N . PHE A 1 82 ? -0.731 0.482 6.048 1.00 98.00 82 PHE A N 1
ATOM 638 C CA . PHE A 1 82 ? 0.103 1.682 6.031 1.00 98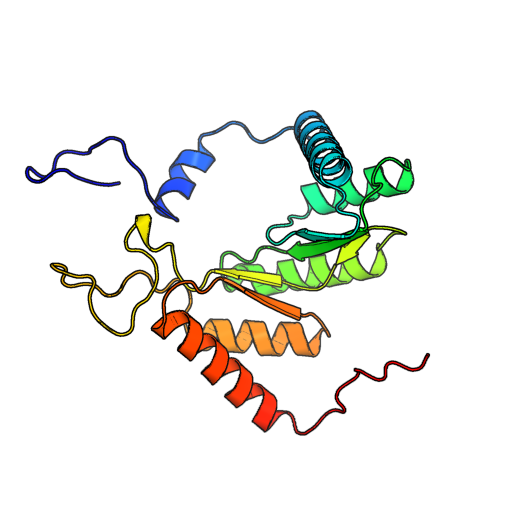.00 82 PHE A CA 1
ATOM 639 C C . PHE A 1 82 ? 1.035 1.676 4.826 1.00 98.00 82 PHE A C 1
ATOM 641 O O . PHE A 1 82 ? 1.732 0.689 4.570 1.00 98.00 82 PHE A O 1
ATOM 648 N N . TRP A 1 83 ? 1.046 2.780 4.084 1.00 95.38 83 TRP A N 1
ATOM 649 C CA . TRP A 1 83 ? 1.901 2.899 2.913 1.00 95.38 83 TRP A CA 1
ATOM 650 C C . TRP A 1 83 ? 3.361 3.068 3.324 1.00 95.38 83 TRP A C 1
ATOM 652 O O . TRP A 1 83 ? 3.711 3.980 4.066 1.00 95.38 83 TRP A O 1
ATOM 662 N N . LEU A 1 84 ? 4.206 2.193 2.795 1.00 95.56 84 LEU A N 1
ATOM 663 C CA . LEU A 1 84 ? 5.648 2.246 2.917 1.00 95.56 84 LEU A CA 1
ATOM 664 C C . LEU A 1 84 ? 6.255 2.706 1.585 1.00 95.56 84 LEU A C 1
ATOM 666 O O . LEU A 1 84 ? 6.161 1.990 0.580 1.00 95.56 84 LEU A O 1
ATOM 670 N N . LYS A 1 85 ? 6.868 3.894 1.560 1.00 90.75 85 LYS A N 1
ATOM 671 C CA . LYS A 1 85 ? 7.494 4.441 0.340 1.00 90.75 85 LYS A CA 1
ATOM 672 C C . LYS A 1 85 ? 8.934 3.984 0.162 1.00 90.75 85 LYS A C 1
ATOM 674 O O . LYS A 1 85 ? 9.377 3.829 -0.972 1.00 90.75 85 LYS A O 1
ATOM 679 N N . GLY A 1 86 ? 9.627 3.749 1.273 1.00 93.31 86 GLY A N 1
ATOM 680 C CA . GLY A 1 86 ? 11.028 3.342 1.315 1.00 93.31 86 GLY A CA 1
ATOM 681 C C . GLY A 1 86 ? 11.361 2.560 2.583 1.00 93.31 86 GLY A C 1
ATOM 682 O O . GLY A 1 86 ? 10.590 2.536 3.544 1.00 93.31 86 GLY A O 1
ATOM 683 N N . ILE A 1 87 ? 12.496 1.860 2.571 1.00 95.50 87 ILE A N 1
ATOM 684 C CA . ILE A 1 87 ? 12.926 0.988 3.679 1.00 95.50 87 ILE A CA 1
ATOM 685 C C . ILE A 1 87 ? 13.195 1.770 4.972 1.00 95.50 87 ILE A C 1
ATOM 687 O O . ILE A 1 87 ? 12.964 1.284 6.076 1.00 95.50 87 ILE A O 1
ATOM 691 N N . ASP A 1 88 ? 13.624 3.013 4.823 1.00 96.44 88 ASP A N 1
ATOM 692 C CA . ASP A 1 88 ? 13.874 4.006 5.859 1.00 96.44 88 ASP A CA 1
ATOM 693 C C . ASP A 1 88 ? 12.617 4.365 6.672 1.00 96.44 88 ASP A C 1
ATOM 695 O O . ASP A 1 88 ? 12.717 4.679 7.859 1.00 96.44 88 ASP A O 1
ATOM 699 N N . GLU A 1 89 ? 11.425 4.215 6.093 1.00 95.75 89 GLU A N 1
ATOM 700 C CA . GLU A 1 89 ? 10.149 4.435 6.782 1.00 95.75 89 GLU A CA 1
ATOM 701 C C . GLU A 1 89 ? 9.662 3.198 7.570 1.00 95.75 89 GLU A C 1
ATOM 703 O O . GLU A 1 89 ? 8.741 3.310 8.384 1.00 95.75 89 GLU A O 1
ATOM 708 N N . LEU A 1 90 ? 10.274 2.016 7.382 1.00 97.12 90 LEU A N 1
ATOM 709 C CA . LEU A 1 90 ? 9.738 0.730 7.863 1.00 97.12 90 LEU A CA 1
ATOM 710 C C . LEU A 1 90 ? 9.530 0.702 9.377 1.00 97.12 90 LEU A C 1
ATOM 712 O O . LEU A 1 90 ? 8.485 0.266 9.856 1.00 97.12 90 LEU A O 1
ATOM 716 N N . SER A 1 91 ? 10.513 1.178 10.142 1.00 97.38 91 SER A N 1
ATOM 717 C CA . SER A 1 91 ? 10.415 1.209 11.604 1.00 97.38 91 SER A CA 1
ATOM 718 C C . SER A 1 91 ? 9.237 2.069 12.067 1.00 97.38 91 SER A C 1
ATOM 720 O O . SER A 1 91 ? 8.443 1.621 12.892 1.00 97.38 91 SER A O 1
ATOM 722 N N . GLY A 1 92 ? 9.086 3.264 11.486 1.00 96.88 92 GLY A N 1
ATOM 723 C CA . GLY A 1 92 ? 7.996 4.181 11.815 1.00 96.88 92 GLY A CA 1
ATOM 724 C C . GLY A 1 92 ? 6.628 3.623 11.425 1.00 96.88 92 GLY A C 1
ATOM 725 O O . GLY A 1 92 ? 5.700 3.665 12.231 1.00 96.88 92 GLY A O 1
ATOM 726 N N . ALA A 1 93 ? 6.517 3.028 10.234 1.00 96.94 93 ALA A N 1
ATOM 727 C CA . ALA A 1 93 ? 5.283 2.407 9.763 1.00 96.94 93 ALA A CA 1
ATOM 728 C C . ALA A 1 93 ? 4.855 1.222 10.645 1.00 96.94 93 ALA A C 1
ATOM 730 O O . ALA A 1 93 ? 3.680 1.108 10.992 1.00 96.94 93 ALA A O 1
ATOM 731 N N . LEU A 1 94 ? 5.792 0.363 11.065 1.00 97.69 94 LEU A N 1
ATOM 732 C CA . LEU A 1 94 ? 5.488 -0.753 11.968 1.00 97.69 94 LEU A CA 1
ATOM 733 C C . LEU A 1 94 ? 5.113 -0.274 13.376 1.00 97.69 94 LEU A C 1
ATOM 735 O O . LEU A 1 94 ? 4.207 -0.838 13.989 1.00 97.69 94 LEU A O 1
ATOM 739 N N . ASP A 1 95 ? 5.756 0.772 13.893 1.00 97.56 95 ASP A N 1
ATOM 740 C CA . ASP A 1 95 ? 5.379 1.365 15.181 1.00 97.56 95 ASP A CA 1
ATOM 741 C C . ASP A 1 95 ? 3.989 1.998 15.134 1.00 97.56 95 ASP A C 1
ATOM 743 O O . ASP A 1 95 ? 3.185 1.810 16.054 1.00 97.56 95 ASP A O 1
ATOM 747 N N . LEU A 1 96 ? 3.674 2.698 14.045 1.00 96.81 96 LEU A N 1
ATOM 748 C CA . LEU A 1 96 ? 2.339 3.224 13.794 1.00 96.81 96 LEU A CA 1
ATOM 749 C C . LEU A 1 96 ? 1.316 2.088 13.687 1.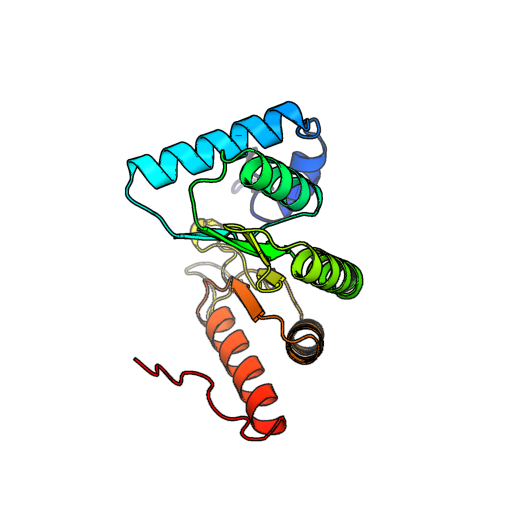00 96.81 96 LEU A C 1
ATOM 751 O O . LEU A 1 96 ? 0.283 2.144 14.350 1.00 96.81 96 LEU A O 1
ATOM 755 N N . ALA A 1 97 ? 1.627 1.014 12.958 1.00 97.69 97 ALA A N 1
ATOM 756 C CA . ALA A 1 97 ? 0.764 -0.158 12.841 1.00 97.69 97 ALA A CA 1
ATOM 757 C C . ALA A 1 97 ? 0.507 -0.838 14.197 1.00 97.69 97 ALA A C 1
ATOM 759 O O . ALA A 1 97 ? -0.618 -1.254 14.475 1.00 97.69 97 ALA A O 1
ATOM 760 N N . ARG A 1 98 ? 1.503 -0.908 15.089 1.00 98.19 98 ARG A N 1
ATOM 761 C CA . ARG A 1 98 ? 1.325 -1.419 16.465 1.00 98.19 98 ARG A CA 1
ATOM 762 C C . ARG A 1 98 ? 0.393 -0.534 17.285 1.00 98.19 98 ARG A C 1
ATOM 764 O O . ARG A 1 98 ? -0.530 -1.050 17.914 1.00 98.19 98 ARG A O 1
ATOM 771 N N . LYS A 1 99 ? 0.595 0.787 17.252 1.00 97.94 99 LYS A N 1
ATOM 772 C CA . LYS A 1 99 ? -0.279 1.752 17.943 1.00 97.94 99 LYS A CA 1
ATOM 773 C C . LYS A 1 99 ? -1.709 1.693 17.402 1.00 97.94 99 LYS A C 1
ATOM 775 O O . LYS A 1 99 ? -2.653 1.607 18.180 1.00 97.94 99 LYS A O 1
ATOM 780 N N . ALA A 1 100 ? -1.859 1.654 16.080 1.00 97.88 100 ALA A N 1
ATOM 781 C CA . ALA A 1 100 ? -3.135 1.501 15.393 1.00 97.88 100 ALA A CA 1
ATOM 782 C C . ALA A 1 100 ? -3.831 0.186 15.772 1.00 97.88 100 ALA A C 1
ATOM 784 O O . ALA A 1 100 ? -5.025 0.183 16.050 1.00 97.88 100 ALA A O 1
ATOM 785 N N . ARG A 1 101 ? -3.091 -0.927 15.879 1.00 97.75 101 ARG A N 1
ATOM 786 C CA . ARG A 1 101 ? -3.642 -2.221 16.314 1.00 97.75 101 ARG A CA 1
ATOM 787 C C . ARG A 1 101 ? -4.212 -2.151 17.732 1.00 97.75 101 ARG A C 1
ATOM 789 O O . ARG A 1 101 ? -5.270 -2.715 17.981 1.00 97.75 101 ARG A O 1
ATOM 796 N N . ALA A 1 102 ? -3.546 -1.438 18.638 1.00 97.38 102 ALA A N 1
ATOM 797 C CA . ALA A 1 102 ? -4.042 -1.215 19.997 1.00 97.38 102 ALA A CA 1
ATOM 798 C C . ALA A 1 102 ? -5.249 -0.256 20.059 1.00 97.38 102 ALA A C 1
ATOM 800 O O . ALA A 1 102 ? -5.988 -0.268 21.040 1.00 97.38 102 ALA A O 1
ATOM 801 N N . ALA A 1 103 ? -5.450 0.558 19.021 1.00 96.81 103 ALA A N 1
ATOM 802 C CA . ALA A 1 103 ? -6.508 1.561 18.916 1.00 96.81 103 ALA A CA 1
ATOM 803 C C . ALA A 1 103 ? -7.578 1.212 17.861 1.00 96.81 103 ALA A C 1
ATOM 805 O O . ALA A 1 103 ? -8.280 2.105 17.385 1.00 96.81 103 ALA A O 1
ATOM 806 N N . GLN A 1 104 ? -7.696 -0.063 17.469 1.00 96.88 104 GLN A N 1
ATOM 807 C CA . GLN A 1 104 ? -8.739 -0.511 16.543 1.00 96.88 104 GLN A CA 1
ATOM 808 C C . GLN A 1 104 ? -10.129 -0.249 17.124 1.00 96.88 104 GLN A C 1
ATOM 810 O O . GLN A 1 104 ? -10.350 -0.309 18.335 1.00 96.88 104 GLN A O 1
ATOM 815 N N . THR A 1 105 ? -11.081 0.017 16.241 1.00 98.06 105 THR A N 1
ATOM 816 C CA . THR A 1 105 ? -12.469 0.294 16.611 1.00 98.06 105 THR A CA 1
ATOM 817 C C . THR A 1 105 ? -13.396 -0.749 15.982 1.00 98.06 105 THR A C 1
ATOM 819 O O . THR A 1 105 ? -12.938 -1.757 15.439 1.00 98.06 105 THR A O 1
ATOM 822 N N . ARG A 1 106 ? -14.716 -0.564 16.094 1.00 97.69 106 ARG A N 1
ATOM 823 C CA . ARG A 1 106 ? -15.708 -1.559 15.664 1.00 97.69 106 ARG A CA 1
ATOM 824 C C . ARG A 1 106 ? -15.538 -1.924 14.191 1.00 97.69 106 ARG A C 1
ATOM 826 O O . ARG A 1 106 ? -15.531 -3.112 13.866 1.00 97.69 106 ARG A O 1
ATOM 833 N N . ASN A 1 107 ? -15.411 -0.916 13.332 1.00 98.25 107 ASN A N 1
ATOM 834 C CA . ASN A 1 107 ? -15.347 -1.106 11.887 1.00 98.25 107 ASN A CA 1
ATOM 835 C C . ASN A 1 107 ? -13.969 -0.791 11.290 1.00 98.25 107 ASN A C 1
ATOM 837 O O . ASN A 1 107 ? -13.826 -0.863 10.079 1.00 98.25 107 ASN A O 1
ATOM 841 N N . LEU A 1 108 ? -12.949 -0.470 12.092 1.00 98.62 108 LEU A N 1
ATOM 842 C CA . LEU A 1 108 ? -11.621 -0.105 11.588 1.00 98.62 108 LEU A CA 1
ATOM 843 C C . LEU A 1 108 ? -10.527 -0.989 12.183 1.00 98.62 108 LEU A C 1
ATOM 845 O O . LEU A 1 108 ? -10.365 -1.067 13.404 1.00 98.62 108 LEU A O 1
ATOM 849 N N . ARG A 1 109 ? -9.737 -1.624 11.313 1.00 98.38 109 ARG A N 1
ATOM 850 C CA . ARG A 1 109 ? -8.636 -2.512 11.698 1.00 98.38 109 ARG A CA 1
ATOM 851 C C . ARG A 1 109 ? -7.401 -2.248 10.854 1.00 98.38 109 ARG A C 1
ATOM 853 O O . ARG A 1 109 ? -7.484 -2.262 9.641 1.00 98.38 109 ARG A O 1
ATOM 860 N N . VAL A 1 110 ? -6.229 -2.113 11.464 1.00 98.19 110 VAL A N 1
ATOM 861 C CA . VAL A 1 110 ? -4.955 -2.242 10.735 1.00 98.19 110 VAL A CA 1
ATOM 862 C C . VAL A 1 110 ? -4.590 -3.711 10.498 1.00 98.19 110 VAL A C 1
ATOM 864 O O . VAL A 1 110 ? -4.659 -4.537 11.417 1.00 98.19 110 VAL A O 1
ATOM 867 N N . LYS A 1 111 ? -4.161 -4.030 9.276 1.00 98.00 111 LYS A N 1
ATOM 868 C CA . LYS A 1 111 ? -3.696 -5.364 8.873 1.00 98.00 111 LYS A CA 1
ATOM 869 C C . LYS A 1 111 ? -2.193 -5.428 8.647 1.00 98.00 111 LYS A C 1
ATOM 871 O O . LYS A 1 111 ? -1.579 -6.422 9.033 1.00 98.00 111 LYS A O 1
ATOM 876 N N . GLY A 1 112 ? -1.584 -4.368 8.125 1.00 97.44 112 GLY A N 1
ATOM 877 C CA . GLY A 1 112 ? -0.136 -4.329 7.971 1.00 97.44 112 GLY A CA 1
ATOM 878 C C . GLY A 1 112 ? 0.365 -3.179 7.122 1.00 97.44 112 GLY A C 1
ATOM 879 O O . GLY A 1 112 ? -0.091 -2.051 7.289 1.00 97.44 112 GLY A O 1
ATOM 880 N N . VAL A 1 113 ? 1.327 -3.467 6.248 1.00 98.19 113 VAL A N 1
ATOM 881 C CA . VAL A 1 113 ? 1.992 -2.467 5.402 1.00 98.19 113 VAL A CA 1
ATOM 882 C C . VAL A 1 113 ? 1.804 -2.775 3.920 1.00 98.19 113 VAL A C 1
ATOM 884 O O . VAL A 1 113 ? 1.676 -3.936 3.524 1.00 98.19 113 VAL A O 1
ATOM 887 N N . LYS A 1 114 ? 1.791 -1.730 3.094 1.00 98.00 114 LYS A N 1
ATOM 888 C CA . LYS A 1 114 ? 1.715 -1.807 1.633 1.00 98.00 114 LYS A CA 1
ATOM 889 C C . LYS A 1 114 ? 2.953 -1.180 1.008 1.00 98.00 114 LYS A C 1
ATOM 891 O O . LYS A 1 114 ? 3.305 -0.059 1.354 1.00 98.00 114 LYS A O 1
ATOM 896 N N . LEU A 1 115 ? 3.521 -1.839 0.003 1.00 97.06 115 LEU A N 1
ATOM 897 C CA . LEU A 1 115 ? 4.524 -1.255 -0.891 1.00 97.06 115 LEU A CA 1
ATOM 898 C C . LEU A 1 115 ? 4.182 -1.482 -2.370 1.00 97.06 115 LEU A C 1
ATOM 900 O O . LEU A 1 115 ? 3.292 -2.266 -2.712 1.00 97.06 115 LEU A O 1
ATOM 904 N N . PHE A 1 116 ? 4.902 -0.781 -3.243 1.00 96.38 116 PHE A N 1
ATOM 905 C CA . PHE A 1 116 ? 4.825 -0.902 -4.698 1.00 96.38 116 PHE A CA 1
ATOM 906 C C . PHE A 1 116 ? 6.169 -1.383 -5.222 1.00 96.38 116 PHE A C 1
ATOM 908 O O . PHE A 1 116 ? 7.158 -0.691 -5.015 1.00 96.38 116 PHE A O 1
ATOM 915 N N . LEU A 1 117 ? 6.213 -2.549 -5.868 1.00 96.88 117 LEU A N 1
ATOM 916 C CA . LEU A 1 117 ? 7.446 -3.092 -6.444 1.00 96.88 117 LEU A CA 1
ATOM 917 C C . LEU A 1 117 ? 7.726 -2.519 -7.839 1.00 96.88 117 LEU A C 1
ATOM 919 O O . LEU A 1 117 ? 8.884 -2.332 -8.206 1.00 96.88 117 LEU A O 1
ATOM 923 N N . ASP A 1 118 ? 6.675 -2.212 -8.592 1.00 96.44 118 ASP A N 1
ATOM 924 C CA . ASP A 1 118 ? 6.752 -1.661 -9.939 1.00 96.44 118 ASP A CA 1
ATOM 925 C C . ASP A 1 118 ? 5.682 -0.581 -10.190 1.00 96.44 118 ASP A C 1
ATOM 927 O O . ASP A 1 118 ? 4.906 -0.215 -9.301 1.00 96.44 118 ASP A O 1
ATOM 931 N N . GLY A 1 119 ? 5.696 -0.013 -11.399 1.00 92.75 119 GLY A N 1
ATOM 932 C CA . GLY A 1 119 ? 4.728 0.985 -11.857 1.00 92.75 119 GLY A CA 1
ATOM 933 C C . GLY A 1 119 ? 3.482 0.362 -12.491 1.00 92.75 119 GLY A C 1
ATOM 934 O O . GLY A 1 119 ? 2.950 -0.644 -12.025 1.00 92.75 119 GLY A O 1
ATOM 935 N N . ALA A 1 120 ? 2.998 0.971 -13.574 1.00 93.19 120 ALA A N 1
ATOM 936 C CA . ALA A 1 120 ? 1.848 0.489 -14.336 1.00 93.19 120 ALA A CA 1
ATOM 937 C C . ALA A 1 120 ? 2.217 0.162 -15.788 1.00 93.19 120 ALA A C 1
ATOM 939 O O . ALA A 1 120 ? 3.168 0.707 -16.341 1.00 93.19 120 ALA A O 1
ATOM 940 N N . LEU A 1 121 ? 1.425 -0.691 -16.448 1.00 92.81 121 LEU A N 1
ATOM 941 C CA . LEU A 1 121 ? 1.627 -1.012 -17.869 1.00 92.81 121 LEU A CA 1
ATOM 942 C C . LEU A 1 121 ? 1.493 0.226 -18.766 1.00 92.81 121 LEU A C 1
ATOM 944 O O . LEU A 1 121 ? 2.263 0.393 -19.706 1.00 92.81 121 LEU A O 1
ATOM 948 N N . GLY A 1 122 ? 0.533 1.108 -18.467 1.00 89.31 122 GLY A N 1
ATOM 949 C CA . GLY A 1 122 ? 0.257 2.294 -19.284 1.00 89.31 122 GLY A CA 1
ATOM 950 C C . GLY A 1 122 ? 1.377 3.339 -19.275 1.00 89.31 122 GLY A C 1
ATOM 951 O O . GLY A 1 122 ? 1.536 4.063 -20.252 1.00 89.31 122 GLY A O 1
ATOM 952 N N . SER A 1 123 ? 2.164 3.404 -18.198 1.00 88.50 123 SER A N 1
ATOM 953 C CA . SER A 1 123 ? 3.353 4.260 -18.097 1.00 88.50 123 SER A CA 1
ATOM 954 C C . SER A 1 123 ? 4.640 3.553 -18.532 1.00 88.50 123 SER A C 1
ATOM 956 O O . SER A 1 123 ? 5.714 4.141 -18.435 1.00 88.50 123 SER A O 1
ATOM 958 N N . GLU A 1 124 ? 4.538 2.304 -19.001 1.00 93.00 124 GLU A N 1
ATOM 959 C CA . GLU A 1 124 ? 5.662 1.391 -19.228 1.00 93.00 124 GLU A CA 1
ATOM 960 C C . GLU A 1 124 ? 6.522 1.164 -17.961 1.00 93.00 124 GLU A C 1
ATOM 962 O O . GLU A 1 124 ? 7.712 0.859 -18.048 1.00 93.00 124 GLU A O 1
ATOM 967 N N . GLY A 1 125 ? 5.921 1.329 -16.776 1.00 93.25 125 GLY A N 1
ATOM 968 C CA . GLY A 1 125 ? 6.581 1.213 -15.477 1.00 93.25 125 GLY A CA 1
ATOM 969 C C . GLY A 1 125 ? 6.437 -0.155 -14.807 1.00 93.25 125 GLY A C 1
ATOM 970 O O . GLY A 1 125 ? 7.191 -0.447 -13.882 1.00 93.25 125 GLY A O 1
ATOM 971 N N . ALA A 1 126 ? 5.508 -1.004 -15.252 1.00 97.06 126 ALA A N 1
ATOM 972 C CA . ALA A 1 126 ? 5.389 -2.372 -14.741 1.00 97.06 126 ALA A CA 1
ATOM 973 C C . ALA A 1 126 ? 6.617 -3.213 -15.134 1.00 97.06 126 ALA A C 1
ATOM 975 O O . ALA A 1 126 ? 7.071 -3.101 -16.275 1.00 97.06 126 ALA A O 1
ATOM 976 N N . TRP A 1 127 ? 7.151 -4.028 -14.220 1.00 97.75 127 TRP A N 1
ATOM 977 C CA . TRP A 1 127 ? 8.418 -4.746 -14.414 1.00 97.75 127 TRP A CA 1
ATOM 978 C C . TRP A 1 127 ? 8.209 -6.115 -15.062 1.00 97.75 127 TRP A C 1
ATOM 980 O O . TRP A 1 127 ? 7.726 -7.062 -14.441 1.00 97.75 127 TRP A O 1
ATOM 990 N N . LEU A 1 128 ? 8.573 -6.194 -16.337 1.00 98.44 128 LEU A N 1
ATOM 991 C CA . LEU A 1 128 ? 8.384 -7.346 -17.201 1.00 98.44 128 LEU A CA 1
ATOM 992 C C . LEU A 1 128 ? 9.648 -8.202 -17.315 1.00 98.44 128 LEU A C 1
ATOM 994 O O . LEU A 1 128 ? 10.770 -7.688 -17.314 1.00 98.44 128 LEU A O 1
ATOM 998 N N . SER A 1 129 ? 9.476 -9.503 -17.547 1.00 97.88 129 SER A N 1
ATOM 999 C CA . SER A 1 129 ? 10.612 -10.414 -17.790 1.00 97.88 129 SER A CA 1
ATOM 1000 C C . SER A 1 129 ? 11.327 -10.131 -19.118 1.00 97.88 129 SER A C 1
ATOM 1002 O O . SER A 1 129 ? 12.486 -10.500 -19.320 1.00 97.88 129 SER A O 1
ATOM 1004 N N . LYS A 1 130 ? 10.667 -9.422 -20.039 1.00 97.75 130 LYS A N 1
ATOM 1005 C CA . LYS A 1 130 ? 11.198 -9.005 -21.345 1.00 97.75 130 LYS A CA 1
ATOM 1006 C C . LYS A 1 130 ? 10.952 -7.524 -21.574 1.00 97.75 130 LYS A C 1
ATOM 1008 O O . LYS A 1 130 ? 10.030 -6.949 -21.010 1.00 97.75 130 LYS A O 1
ATOM 1013 N N . CYS A 1 131 ? 11.771 -6.904 -22.421 1.00 97.88 131 CYS A N 1
ATOM 1014 C CA . CYS A 1 131 ? 11.577 -5.500 -22.762 1.00 97.88 131 CYS A CA 1
ATOM 1015 C C . CYS A 1 131 ? 10.180 -5.252 -23.341 1.00 97.88 131 CYS A C 1
ATOM 1017 O O . CYS A 1 131 ? 9.649 -6.086 -24.084 1.00 97.88 131 CYS A O 1
ATOM 1019 N N . TYR A 1 132 ? 9.631 -4.071 -23.057 1.00 96.44 132 TYR A N 1
ATOM 1020 C CA . TYR A 1 132 ? 8.424 -3.595 -23.725 1.00 96.44 132 TYR A CA 1
ATOM 1021 C C . TYR A 1 132 ? 8.618 -3.624 -25.246 1.00 96.44 132 TYR A C 1
ATOM 1023 O O . TYR A 1 132 ? 9.721 -3.412 -25.760 1.00 96.44 132 TYR A O 1
ATOM 1031 N N . HIS A 1 133 ? 7.540 -3.892 -25.983 1.00 94.62 133 HIS A N 1
ATOM 1032 C CA . HIS A 1 133 ? 7.602 -3.970 -27.438 1.00 94.62 133 HIS A CA 1
ATOM 1033 C C . HIS A 1 133 ? 8.146 -2.661 -28.034 1.00 94.62 133 HIS A C 1
ATOM 1035 O O . HIS A 1 133 ? 7.601 -1.587 -27.794 1.00 94.62 133 HIS A O 1
ATOM 1041 N N . GLY A 1 134 ? 9.231 -2.751 -28.809 1.00 93.62 134 GLY A N 1
ATOM 1042 C CA . GLY A 1 134 ? 9.888 -1.581 -29.405 1.00 93.62 134 GLY A CA 1
ATOM 1043 C C . GLY A 1 134 ? 10.700 -0.726 -28.423 1.00 93.62 134 GLY A C 1
ATOM 1044 O O . GLY A 1 134 ? 11.112 0.377 -28.780 1.00 93.62 134 GLY A O 1
ATOM 1045 N N . ARG A 1 135 ? 10.945 -1.211 -27.200 1.00 93.38 135 ARG A N 1
ATOM 1046 C CA . ARG A 1 135 ? 11.733 -0.528 -26.166 1.00 93.38 135 ARG A CA 1
ATOM 1047 C C . ARG A 1 135 ? 12.962 -1.338 -25.770 1.00 93.38 135 ARG A C 1
ATOM 1049 O O . ARG A 1 135 ? 13.076 -2.527 -26.053 1.00 93.38 135 ARG A O 1
ATOM 1056 N N . THR A 1 136 ? 13.877 -0.680 -25.065 1.00 94.81 136 THR A N 1
ATOM 1057 C CA . THR A 1 136 ? 15.101 -1.283 -24.513 1.00 94.81 136 THR A CA 1
ATOM 1058 C C . THR A 1 136 ? 15.052 -1.439 -22.992 1.00 94.81 136 THR A C 1
ATOM 1060 O O . THR A 1 136 ? 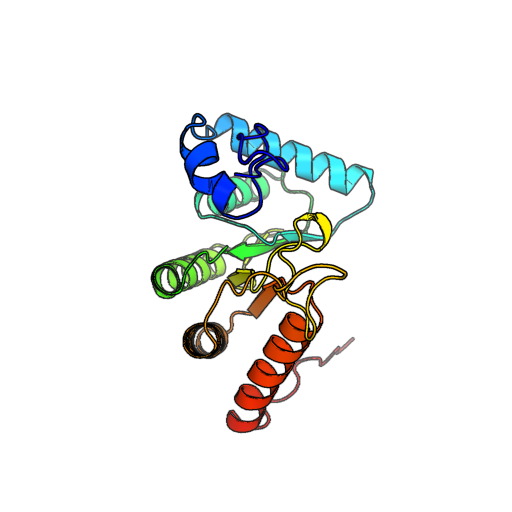16.083 -1.701 -22.381 1.00 94.81 136 THR A O 1
ATOM 1063 N N . HIS A 1 137 ? 13.886 -1.244 -22.370 1.00 93.94 137 HIS A N 1
ATOM 1064 C CA . HIS A 1 137 ? 13.696 -1.370 -20.925 1.00 93.94 137 HIS A CA 1
ATOM 1065 C C . HIS A 1 137 ? 12.555 -2.327 -20.591 1.00 93.94 137 HIS A C 1
ATOM 1067 O O . HIS A 1 137 ? 11.648 -2.564 -21.393 1.00 93.94 137 HIS A O 1
ATOM 1073 N N . GLN A 1 138 ? 12.621 -2.852 -19.371 1.00 96.69 138 GLN A N 1
ATOM 1074 C CA . GLN A 1 138 ? 11.699 -3.833 -18.806 1.00 96.69 138 GLN A CA 1
ATOM 1075 C C . GLN A 1 138 ? 10.700 -3.218 -17.820 1.00 96.69 138 GLN A C 1
ATOM 1077 O O . GLN A 1 138 ? 9.853 -3.936 -17.319 1.00 96.69 138 GLN A O 1
ATOM 1082 N N . GLY A 1 139 ? 10.776 -1.916 -17.539 1.00 95.06 139 GLY A N 1
ATOM 1083 C CA . GLY A 1 139 ? 9.935 -1.244 -16.543 1.00 95.06 139 GLY A CA 1
ATOM 1084 C C . GLY A 1 139 ? 10.748 -0.670 -15.390 1.00 95.06 139 GLY A C 1
ATOM 1085 O O . GLY A 1 139 ? 11.950 -0.441 -15.539 1.00 95.06 139 GLY A O 1
ATOM 1086 N N . LEU A 1 140 ? 10.084 -0.420 -14.261 1.00 93.00 140 LEU A N 1
ATOM 1087 C CA . LEU A 1 140 ? 10.681 0.140 -13.049 1.00 93.00 140 LEU A CA 1
ATOM 1088 C C . LEU A 1 140 ? 10.813 -0.931 -11.969 1.00 93.00 140 LEU A C 1
ATOM 1090 O O . LEU A 1 140 ? 9.880 -1.689 -11.730 1.00 93.00 140 LEU A O 1
ATOM 1094 N N . VAL A 1 141 ? 11.942 -0.919 -11.266 1.00 94.62 141 VAL A N 1
ATOM 1095 C CA . VAL A 1 141 ? 12.143 -1.690 -10.036 1.00 94.62 141 VAL A CA 1
ATOM 1096 C C . VAL A 1 141 ? 12.251 -0.690 -8.897 1.00 94.62 141 VAL A C 1
ATOM 1098 O O . VAL A 1 141 ? 13.211 0.076 -8.838 1.00 94.62 141 VAL A O 1
ATOM 1101 N N . LEU A 1 142 ? 11.235 -0.649 -8.038 1.00 93.44 142 LEU A N 1
ATOM 1102 C CA . LEU A 1 142 ? 11.123 0.369 -6.989 1.00 93.44 142 LEU A CA 1
ATOM 1103 C C . LEU A 1 142 ? 11.779 -0.058 -5.670 1.00 93.44 142 LEU A C 1
ATOM 1105 O O . LEU A 1 142 ? 12.076 0.792 -4.836 1.00 93.44 142 LEU A O 1
ATOM 1109 N N . TRP A 1 143 ? 12.000 -1.361 -5.479 1.00 95.62 143 TRP A N 1
ATOM 1110 C CA . TRP A 1 143 ? 12.553 -1.935 -4.255 1.00 95.62 143 TRP A CA 1
ATOM 1111 C C . TRP A 1 143 ? 13.602 -2.997 -4.562 1.00 95.62 143 TRP A C 1
ATOM 1113 O O . TRP A 1 143 ? 13.401 -3.850 -5.424 1.00 95.62 143 TRP A O 1
ATOM 1123 N N . GLU A 1 144 ? 14.699 -2.983 -3.806 1.00 95.62 144 GLU A N 1
ATOM 1124 C CA . GLU A 1 144 ? 15.684 -4.063 -3.831 1.00 95.62 144 GLU A CA 1
ATOM 1125 C C . GLU A 1 144 ? 15.184 -5.301 -3.069 1.00 95.62 144 GLU A C 1
ATOM 1127 O O . GLU A 1 144 ? 14.483 -5.201 -2.058 1.00 95.62 144 GLU A O 1
ATOM 1132 N N . ASP A 1 145 ? 15.625 -6.487 -3.496 1.00 95.50 145 ASP A N 1
ATOM 1133 C CA . ASP A 1 145 ? 15.300 -7.760 -2.840 1.00 95.50 145 ASP A CA 1
ATOM 1134 C C . ASP A 1 145 ? 15.690 -7.792 -1.356 1.00 95.50 145 ASP A C 1
ATOM 1136 O O . ASP A 1 145 ? 14.997 -8.403 -0.545 1.00 95.50 145 ASP A O 1
ATOM 1140 N N . SER A 1 146 ? 16.823 -7.185 -0.999 1.00 96.50 146 SER A N 1
ATOM 1141 C CA . SER A 1 146 ? 17.310 -7.068 0.382 1.00 96.50 146 SER A CA 1
ATOM 1142 C C . SER A 1 146 ? 16.316 -6.294 1.250 1.00 96.50 146 SER A C 1
ATOM 1144 O O . SER A 1 146 ? 15.899 -6.793 2.295 1.00 96.50 146 SER A O 1
ATOM 1146 N N . ALA A 1 147 ? 15.879 -5.128 0.772 1.00 97.12 147 ALA A N 1
ATOM 1147 C CA . ALA A 1 147 ? 14.903 -4.281 1.440 1.00 97.12 147 ALA A CA 1
ATOM 1148 C C . ALA A 1 147 ? 13.544 -4.983 1.564 1.00 97.12 147 ALA A C 1
ATOM 1150 O O . ALA A 1 147 ? 12.972 -5.025 2.651 1.00 97.12 147 ALA A O 1
ATOM 1151 N N . MET A 1 148 ? 13.048 -5.618 0.496 1.00 97.25 148 MET A N 1
ATOM 1152 C CA . MET A 1 148 ? 11.784 -6.360 0.575 1.00 97.25 148 MET A CA 1
ATOM 1153 C C . MET A 1 148 ? 11.849 -7.525 1.566 1.00 97.25 148 MET A C 1
ATOM 1155 O O . MET A 1 148 ? 10.896 -7.740 2.314 1.00 97.25 148 MET A O 1
ATOM 1159 N N . LYS A 1 149 ? 12.966 -8.265 1.616 1.00 96.94 149 LYS A N 1
ATOM 1160 C CA . LYS A 1 149 ? 13.156 -9.331 2.616 1.00 96.94 149 LYS A CA 1
ATOM 1161 C C . LYS A 1 149 ? 13.071 -8.789 4.036 1.00 96.94 149 LYS A C 1
ATOM 1163 O O . LYS A 1 149 ? 12.428 -9.417 4.872 1.00 96.94 149 LYS A O 1
ATOM 1168 N N . GLU A 1 150 ? 13.697 -7.645 4.302 1.00 97.50 150 GLU A N 1
ATOM 1169 C CA . GLU A 1 150 ? 13.617 -7.003 5.612 1.00 97.50 150 GLU A CA 1
ATOM 1170 C C . GLU A 1 150 ? 12.174 -6.607 5.956 1.00 97.50 150 GLU A C 1
ATOM 1172 O O . GLU A 1 150 ? 11.718 -6.898 7.063 1.00 97.50 150 GLU A O 1
ATOM 1177 N N . VAL A 1 151 ? 11.431 -6.026 5.005 1.00 98.00 151 VAL A N 1
ATOM 1178 C CA . VAL A 1 151 ? 10.009 -5.691 5.191 1.00 98.00 151 VAL A CA 1
ATOM 1179 C C . VAL A 1 151 ? 9.200 -6.933 5.561 1.00 98.00 151 VAL A C 1
ATOM 1181 O O . VAL A 1 151 ? 8.500 -6.908 6.572 1.00 98.00 151 VAL A O 1
ATOM 1184 N N . PHE A 1 152 ? 9.321 -8.025 4.796 1.00 97.69 152 PHE A N 1
ATOM 1185 C CA . PHE A 1 152 ? 8.617 -9.278 5.088 1.00 97.69 152 PHE A CA 1
ATOM 1186 C C . PHE A 1 152 ? 8.944 -9.803 6.484 1.00 97.69 152 PHE A C 1
ATOM 1188 O O . PHE A 1 152 ? 8.033 -10.037 7.272 1.00 97.69 152 PHE A O 1
ATOM 1195 N N . LEU A 1 153 ? 10.230 -9.941 6.813 1.00 96.75 153 LEU A N 1
ATOM 1196 C CA . LEU A 1 153 ? 10.653 -10.494 8.098 1.00 96.75 153 LEU A CA 1
ATOM 1197 C C . LEU A 1 153 ? 10.150 -9.654 9.276 1.00 96.75 153 LEU A C 1
ATOM 1199 O O . LEU A 1 153 ? 9.538 -10.198 10.192 1.00 96.75 153 LEU A O 1
ATOM 1203 N N . ARG A 1 154 ? 10.351 -8.332 9.238 1.00 97.62 154 ARG A N 1
ATOM 1204 C CA . ARG A 1 154 ? 9.986 -7.444 10.353 1.00 97.62 154 ARG A CA 1
ATOM 1205 C C . ARG A 1 154 ? 8.478 -7.254 10.491 1.00 97.62 154 ARG A C 1
ATOM 1207 O O . ARG A 1 154 ? 7.981 -7.126 11.610 1.00 97.62 154 ARG A O 1
ATOM 1214 N N . ALA A 1 155 ? 7.741 -7.228 9.380 1.00 97.25 155 ALA A N 1
ATOM 1215 C CA . ALA A 1 155 ? 6.284 -7.179 9.419 1.00 97.25 155 ALA A CA 1
ATOM 1216 C C . ALA A 1 155 ? 5.711 -8.483 9.990 1.00 97.25 155 ALA A C 1
ATOM 1218 O O . ALA A 1 155 ? 4.909 -8.427 10.923 1.00 97.25 155 ALA A O 1
ATOM 1219 N N . TRP A 1 156 ? 6.169 -9.642 9.506 1.00 96.38 156 TRP A N 1
ATOM 1220 C CA . TRP A 1 156 ? 5.705 -10.950 9.976 1.00 96.38 156 TRP A CA 1
ATOM 1221 C C . TRP A 1 156 ? 6.071 -11.222 11.435 1.00 96.38 156 TRP A C 1
ATOM 1223 O O . TRP A 1 156 ? 5.227 -11.718 12.174 1.00 96.38 156 TRP A O 1
ATOM 1233 N N . GLU A 1 157 ? 7.263 -10.823 11.888 1.00 95.56 157 GLU A N 1
ATOM 1234 C CA . GLU A 1 157 ? 7.642 -10.875 13.310 1.00 95.56 157 GLU A CA 1
ATOM 1235 C C . GLU A 1 157 ? 6.689 -10.037 14.184 1.00 95.56 157 GLU A C 1
ATOM 1237 O O . GLU A 1 157 ? 6.346 -10.420 15.300 1.00 95.56 157 GLU A O 1
ATOM 1242 N N . GLY A 1 158 ? 6.190 -8.913 13.660 1.00 94.88 158 GLY A N 1
ATOM 1243 C CA . GLY A 1 158 ? 5.142 -8.109 14.298 1.00 94.88 158 GLY A CA 1
ATOM 1244 C C . GLY A 1 158 ? 3.712 -8.642 14.108 1.00 94.88 158 GLY A C 1
ATOM 1245 O O . GLY A 1 158 ? 2.753 -7.997 14.549 1.00 94.88 158 GLY A O 1
ATOM 1246 N N . GLY A 1 159 ? 3.538 -9.777 13.428 1.00 96.19 159 GLY A N 1
ATOM 1247 C CA . GLY A 1 159 ? 2.240 -10.340 13.062 1.00 96.19 159 GLY A CA 1
ATOM 1248 C C . GLY A 1 159 ? 1.441 -9.457 12.099 1.00 96.19 159 GLY A C 1
ATOM 1249 O O . GLY A 1 159 ? 0.216 -9.418 12.190 1.00 96.19 159 GLY A O 1
ATOM 1250 N N . PHE A 1 160 ? 2.105 -8.660 11.262 1.00 97.62 160 PHE A N 1
ATOM 1251 C CA . PHE A 1 160 ? 1.486 -7.802 10.249 1.00 97.62 160 PHE A CA 1
ATOM 1252 C C . PHE A 1 160 ? 1.574 -8.431 8.860 1.00 97.62 160 PHE A C 1
ATOM 1254 O O . PHE A 1 160 ? 2.590 -9.019 8.491 1.00 97.62 160 PHE A O 1
ATOM 1261 N N . ASP A 1 161 ? 0.523 -8.237 8.070 1.00 97.12 161 ASP A N 1
ATOM 1262 C CA . ASP A 1 161 ? 0.504 -8.618 6.663 1.00 97.12 161 ASP A CA 1
ATOM 1263 C C . ASP A 1 161 ? 1.404 -7.680 5.837 1.00 97.12 161 ASP A C 1
ATOM 1265 O O . ASP A 1 161 ? 1.597 -6.507 6.169 1.00 97.12 161 ASP A O 1
ATOM 1269 N N . VAL A 1 162 ? 1.897 -8.176 4.701 1.00 97.75 162 VAL A N 1
ATOM 1270 C CA . VAL A 1 162 ? 2.581 -7.355 3.694 1.00 97.75 162 VAL A CA 1
ATOM 1271 C C . VAL A 1 162 ? 1.803 -7.445 2.392 1.00 97.75 162 VAL A C 1
ATOM 1273 O O . VAL A 1 162 ? 1.718 -8.511 1.784 1.00 97.75 162 VAL A O 1
ATOM 1276 N N . ALA A 1 163 ? 1.236 -6.322 1.965 1.00 98.12 163 ALA A N 1
ATOM 1277 C CA . ALA A 1 163 ? 0.652 -6.181 0.643 1.00 98.12 163 ALA A CA 1
ATOM 1278 C C . ALA A 1 163 ? 1.709 -5.614 -0.314 1.00 98.12 163 ALA A C 1
ATOM 1280 O O . ALA A 1 163 ? 2.378 -4.630 -0.000 1.00 98.12 163 ALA A O 1
ATOM 1281 N N . VAL A 1 164 ? 1.848 -6.206 -1.500 1.00 98.06 164 VAL A N 1
ATOM 1282 C CA . VAL A 1 164 ? 2.788 -5.735 -2.527 1.00 98.06 164 VAL A CA 1
ATOM 1283 C C . VAL A 1 164 ? 2.025 -5.504 -3.819 1.00 98.06 164 VAL A C 1
ATOM 1285 O O . VAL A 1 164 ? 1.353 -6.403 -4.318 1.00 98.06 164 VAL A O 1
ATOM 1288 N N . HIS A 1 165 ? 2.101 -4.287 -4.350 1.00 97.75 165 HIS A N 1
ATOM 1289 C CA . HIS A 1 165 ? 1.661 -4.008 -5.714 1.00 97.75 165 HIS A CA 1
ATOM 1290 C C . HIS A 1 165 ? 2.723 -4.512 -6.690 1.00 97.75 165 HIS A C 1
ATOM 1292 O O . HIS A 1 165 ? 3.883 -4.112 -6.590 1.00 97.75 165 HIS A O 1
ATOM 1298 N N . ALA A 1 166 ? 2.299 -5.383 -7.603 1.00 97.69 166 ALA A N 1
ATOM 1299 C CA . ALA A 1 166 ? 3.097 -5.945 -8.682 1.00 97.69 166 ALA A CA 1
ATOM 1300 C C . ALA A 1 166 ? 2.191 -6.113 -9.911 1.00 97.69 166 ALA A C 1
ATOM 1302 O O . ALA A 1 166 ? 1.226 -6.879 -9.854 1.00 97.69 166 ALA A O 1
ATOM 1303 N N . ILE A 1 167 ? 2.459 -5.374 -10.990 1.00 97.94 167 ILE A N 1
ATOM 1304 C CA . ILE A 1 167 ? 1.693 -5.474 -12.244 1.00 97.94 167 ILE A CA 1
ATOM 1305 C C . ILE A 1 167 ? 2.417 -6.347 -13.270 1.00 97.94 167 ILE A C 1
ATOM 1307 O O . ILE A 1 167 ? 1.775 -7.136 -13.963 1.00 97.94 167 ILE A O 1
ATOM 1311 N N . GLY A 1 168 ? 3.727 -6.179 -13.409 1.00 98.06 168 GLY A N 1
ATOM 1312 C CA . GLY A 1 168 ? 4.530 -6.914 -14.372 1.00 98.06 168 GLY A CA 1
ATOM 1313 C C . GLY A 1 168 ? 4.770 -8.362 -13.949 1.00 98.06 168 GLY A C 1
ATOM 1314 O O . GLY A 1 168 ? 4.724 -8.698 -12.764 1.00 98.06 168 GLY A O 1
ATOM 1315 N N . ASP A 1 169 ? 5.017 -9.233 -14.928 1.00 98.38 169 ASP A N 1
ATOM 1316 C CA . ASP A 1 169 ? 5.207 -10.664 -14.686 1.00 98.38 169 ASP A CA 1
ATOM 1317 C C . ASP A 1 169 ? 6.469 -10.947 -13.859 1.00 98.38 169 ASP A C 1
ATOM 1319 O O . ASP A 1 169 ? 6.406 -11.711 -12.898 1.00 98.38 169 ASP A O 1
ATOM 1323 N N . GLU A 1 170 ? 7.578 -10.255 -14.140 1.00 98.38 170 GLU A N 1
ATOM 1324 C CA . GLU A 1 170 ? 8.807 -10.394 -13.347 1.00 98.38 170 GLU A CA 1
ATOM 1325 C C . GLU A 1 170 ? 8.630 -9.841 -11.924 1.00 98.38 170 GLU A C 1
ATOM 1327 O O . GLU A 1 170 ? 9.112 -10.451 -10.968 1.00 98.38 170 GLU A O 1
ATOM 1332 N N . ALA A 1 171 ? 7.883 -8.741 -11.742 1.00 98.25 171 ALA A N 1
ATOM 1333 C CA . ALA A 1 171 ? 7.537 -8.253 -10.403 1.00 98.25 171 ALA A CA 1
ATOM 1334 C C . ALA A 1 171 ? 6.736 -9.296 -9.608 1.00 98.25 171 ALA A C 1
ATOM 1336 O O . ALA A 1 171 ? 7.062 -9.575 -8.451 1.00 98.25 171 ALA A O 1
ATOM 1337 N N . ALA A 1 172 ? 5.705 -9.887 -10.215 1.00 98.19 172 ALA A N 1
ATOM 1338 C CA . ALA A 1 172 ? 4.876 -10.895 -9.561 1.00 98.19 172 ALA A CA 1
ATOM 1339 C C . ALA A 1 172 ? 5.697 -12.138 -9.174 1.00 98.19 172 ALA A C 1
ATOM 1341 O O . ALA A 1 172 ? 5.647 -12.578 -8.018 1.00 98.19 172 ALA A O 1
ATOM 1342 N N . ASP A 1 173 ? 6.512 -12.652 -10.099 1.00 98.12 173 ASP A N 1
ATOM 1343 C CA . ASP A 1 173 ? 7.398 -13.792 -9.850 1.00 98.12 173 ASP A CA 1
ATOM 1344 C C . ASP A 1 173 ? 8.408 -13.488 -8.738 1.00 98.12 173 ASP A C 1
ATOM 1346 O O . ASP A 1 173 ? 8.631 -14.324 -7.853 1.00 98.12 173 ASP A O 1
ATOM 1350 N N . ARG A 1 174 ? 8.963 -12.268 -8.711 1.00 97.75 174 ARG A N 1
ATOM 1351 C CA . ARG A 1 174 ? 9.903 -11.842 -7.669 1.00 97.75 174 ARG A CA 1
ATOM 1352 C C . ARG A 1 174 ? 9.277 -11.875 -6.279 1.00 97.75 174 ARG A C 1
ATOM 1354 O O . ARG A 1 174 ? 9.886 -12.421 -5.354 1.00 97.75 174 ARG A O 1
ATOM 1361 N N . VAL A 1 175 ? 8.070 -11.330 -6.122 1.00 97.50 175 VAL A N 1
ATOM 1362 C CA . VAL A 1 175 ? 7.349 -11.327 -4.836 1.00 97.50 175 VAL A CA 1
ATOM 1363 C C . VAL A 1 175 ? 7.090 -12.754 -4.364 1.00 97.50 175 VAL A C 1
ATOM 1365 O O . VAL A 1 175 ? 7.381 -13.087 -3.212 1.00 97.50 175 VAL A O 1
ATOM 1368 N N . VAL A 1 176 ? 6.596 -13.619 -5.254 1.00 97.00 176 VAL A N 1
ATOM 1369 C CA . VAL A 1 176 ? 6.293 -15.019 -4.927 1.00 97.00 176 VAL A CA 1
ATOM 1370 C C . VAL A 1 176 ? 7.556 -15.781 -4.532 1.00 97.00 176 VAL A C 1
ATOM 1372 O O . VAL A 1 176 ? 7.544 -16.512 -3.536 1.00 97.00 176 VAL A O 1
ATOM 1375 N N . ALA A 1 177 ? 8.651 -15.612 -5.276 1.00 96.75 177 ALA A N 1
ATOM 1376 C CA . ALA A 1 177 ? 9.922 -16.270 -4.988 1.00 96.75 177 ALA A CA 1
ATOM 1377 C C . ALA A 1 177 ? 10.478 -15.859 -3.617 1.00 96.75 177 ALA A C 1
ATOM 1379 O O . ALA A 1 177 ? 10.903 -16.717 -2.836 1.00 96.75 177 ALA A O 1
ATOM 1380 N N . LEU A 1 178 ? 10.430 -14.564 -3.296 1.00 96.00 178 LEU A N 1
ATOM 1381 C CA . LEU A 1 178 ? 10.894 -14.044 -2.013 1.00 96.00 178 LEU A CA 1
ATOM 1382 C C . LEU A 1 178 ? 10.031 -14.530 -0.852 1.00 96.00 178 LEU A C 1
ATOM 1384 O O . LEU A 1 178 ? 10.576 -15.074 0.109 1.00 96.00 178 LEU A O 1
ATOM 1388 N N . ALA A 1 179 ? 8.706 -14.413 -0.961 1.00 94.00 179 ALA A N 1
ATOM 1389 C CA . ALA A 1 179 ? 7.791 -14.868 0.080 1.00 94.00 179 ALA A CA 1
ATOM 1390 C C . ALA A 1 179 ? 7.966 -16.372 0.355 1.00 94.00 179 ALA A C 1
ATOM 1392 O O . ALA A 1 179 ? 8.195 -16.763 1.498 1.00 94.00 179 ALA A O 1
ATOM 1393 N N . ARG A 1 180 ? 7.984 -17.217 -0.689 1.00 94.19 180 ARG A N 1
ATOM 1394 C CA . ARG A 1 180 ? 8.215 -18.669 -0.547 1.00 94.19 180 ARG A CA 1
ATOM 1395 C C . ARG A 1 180 ? 9.568 -18.985 0.084 1.00 94.19 180 ARG A C 1
ATOM 1397 O O . ARG A 1 180 ? 9.647 -19.838 0.966 1.00 94.19 180 ARG A O 1
ATOM 1404 N N . GLY A 1 181 ? 10.626 -18.304 -0.357 1.00 94.50 181 GLY A N 1
ATOM 1405 C CA . GLY A 1 181 ? 11.979 -18.514 0.152 1.00 94.50 181 GLY A CA 1
ATOM 1406 C C . GLY A 1 181 ? 12.142 -18.145 1.629 1.00 94.50 181 GLY A C 1
ATOM 1407 O O . GLY A 1 181 ? 12.973 -18.744 2.312 1.00 94.50 181 GLY A O 1
ATOM 1408 N N . LEU A 1 182 ? 11.359 -17.183 2.126 1.00 92.75 182 LEU A N 1
ATOM 1409 C CA . LEU A 1 182 ? 11.334 -16.801 3.538 1.00 92.75 182 LEU A CA 1
ATOM 1410 C C . LEU A 1 182 ? 10.434 -17.733 4.361 1.00 92.75 182 LEU A C 1
ATOM 1412 O O . LEU A 1 182 ? 10.882 -18.243 5.386 1.00 92.75 182 LEU A O 1
ATOM 1416 N N . SER A 1 183 ? 9.220 -18.040 3.893 1.00 86.62 183 SER A N 1
ATOM 1417 C CA . SER A 1 183 ? 8.294 -18.931 4.608 1.00 86.62 183 SER A CA 1
ATOM 1418 C C . SER A 1 183 ? 8.837 -20.356 4.754 1.00 86.62 183 SER A C 1
ATOM 1420 O O . SER A 1 183 ? 8.675 -20.966 5.804 1.00 86.62 183 SER A O 1
ATOM 1422 N N . ALA A 1 184 ? 9.557 -20.880 3.755 1.00 79.88 184 ALA A N 1
ATOM 1423 C CA . ALA A 1 184 ? 10.184 -22.203 3.849 1.00 79.88 184 ALA A CA 1
ATOM 1424 C C . ALA A 1 184 ? 11.267 -22.288 4.945 1.00 79.88 184 ALA A C 1
ATOM 1426 O O . ALA A 1 184 ? 11.548 -23.373 5.449 1.00 79.88 184 ALA A O 1
ATOM 1427 N N . LYS A 1 185 ? 11.876 -21.154 5.319 1.00 69.56 185 LYS A N 1
ATOM 1428 C CA . LYS A 1 185 ? 12.902 -21.077 6.372 1.00 69.56 185 LYS A CA 1
ATOM 1429 C C . LYS A 1 185 ? 12.315 -20.896 7.768 1.00 69.56 185 LYS A C 1
ATOM 1431 O O . LYS A 1 185 ? 12.987 -21.231 8.736 1.00 69.56 185 LYS A O 1
ATOM 1436 N N . ALA A 1 186 ? 11.090 -20.382 7.867 1.00 61.22 186 ALA A N 1
ATOM 1437 C CA . ALA A 1 186 ? 10.397 -20.174 9.136 1.00 61.22 186 ALA A CA 1
ATOM 1438 C C . ALA A 1 186 ? 9.853 -21.481 9.756 1.00 61.22 186 ALA A C 1
ATOM 1440 O O . ALA A 1 186 ? 9.463 -21.484 10.918 1.00 61.22 186 ALA A O 1
ATOM 1441 N N . GLY A 1 187 ? 9.873 -22.601 9.017 1.00 48.28 187 GLY A N 1
ATOM 1442 C CA . GLY A 1 187 ? 9.217 -23.847 9.426 1.00 48.28 187 GLY A CA 1
ATOM 1443 C C . GLY A 1 187 ? 7.688 -23.764 9.273 1.00 48.28 187 GLY A C 1
ATOM 1444 O O . GLY A 1 187 ? 7.145 -22.683 9.053 1.00 48.28 187 GLY A O 1
ATOM 1445 N N . PRO A 1 188 ? 6.965 -24.896 9.313 1.00 43.19 188 PRO A N 1
ATOM 1446 C CA . PRO A 1 188 ? 5.515 -24.878 9.184 1.00 43.19 188 PRO A CA 1
ATOM 1447 C C . PRO A 1 188 ? 4.891 -24.356 10.484 1.00 43.19 188 PRO A C 1
ATOM 1449 O O . PRO A 1 188 ? 4.749 -25.113 11.440 1.00 43.19 188 PRO A O 1
ATOM 1452 N N . GLU A 1 189 ? 4.484 -23.088 10.530 1.00 52.41 189 GLU A N 1
ATOM 1453 C CA . GLU A 1 189 ? 3.425 -22.692 11.463 1.00 52.41 189 GLU A CA 1
ATOM 1454 C C . GLU A 1 189 ? 2.055 -23.080 10.886 1.00 52.41 189 GLU A C 1
ATOM 1456 O O . GLU A 1 189 ? 1.872 -23.056 9.661 1.00 52.41 189 GLU A O 1
ATOM 1461 N N . PRO A 1 190 ? 1.088 -23.492 11.729 1.00 42.66 190 PRO A N 1
ATOM 1462 C CA . PRO A 1 190 ? -0.184 -24.009 11.257 1.00 42.66 190 PRO A CA 1
ATOM 1463 C C . PRO A 1 190 ? -0.912 -22.933 10.464 1.00 42.66 190 PRO A C 1
ATOM 1465 O O . PRO A 1 190 ? -1.043 -21.791 10.896 1.00 42.66 190 PRO A O 1
ATOM 1468 N N . CYS A 1 191 ? -1.428 -23.323 9.306 1.00 37.91 191 CYS A N 1
ATOM 1469 C CA . CYS A 1 191 ? -2.355 -22.517 8.539 1.00 37.91 191 CYS A CA 1
ATOM 1470 C C . CYS A 1 191 ? -3.586 -22.226 9.422 1.00 37.91 191 CYS A C 1
ATOM 1472 O O . CYS A 1 191 ? -4.460 -23.078 9.570 1.00 37.91 191 CYS A O 1
ATOM 1474 N N . ILE A 1 192 ? -3.642 -21.042 10.037 1.00 43.84 192 ILE A N 1
ATOM 1475 C CA . ILE A 1 192 ? -4.793 -20.521 10.795 1.00 43.84 192 ILE A CA 1
ATOM 1476 C C . ILE A 1 192 ? -5.901 -20.101 9.817 1.00 43.84 192 ILE A C 1
ATOM 1478 O O . ILE A 1 192 ? -6.301 -18.948 9.724 1.00 43.84 192 ILE A O 1
ATOM 1482 N N . TRP A 1 193 ? -6.392 -21.073 9.055 1.00 31.61 193 TRP A N 1
ATOM 1483 C CA . TRP A 1 193 ? -7.719 -21.050 8.451 1.00 31.61 193 TRP A CA 1
ATOM 1484 C C . TRP A 1 193 ? -8.530 -22.202 9.048 1.00 31.61 193 TRP A C 1
ATOM 1486 O O . TRP A 1 193 ? -9.068 -23.042 8.333 1.00 31.61 193 TRP A O 1
ATOM 1496 N N . SER A 1 194 ? -8.609 -22.269 10.378 1.00 34.94 194 SER A N 1
ATOM 1497 C CA . SER A 1 194 ? -9.678 -23.014 11.037 1.00 34.94 194 SER A CA 1
ATOM 1498 C C . SER A 1 194 ? -10.953 -22.180 10.921 1.00 34.94 194 SER A C 1
ATOM 1500 O O . SER A 1 194 ? -11.241 -21.327 11.759 1.00 34.94 194 SER A O 1
ATOM 1502 N N . MET A 1 195 ? -11.693 -22.393 9.832 1.00 38.41 195 MET A N 1
ATOM 1503 C CA . MET A 1 195 ? -13.123 -22.106 9.817 1.00 38.41 195 MET A CA 1
ATOM 1504 C C . MET A 1 195 ? -13.789 -23.134 10.731 1.00 38.41 195 MET A C 1
ATOM 1506 O O . MET A 1 195 ? -14.184 -24.206 10.279 1.00 38.41 195 MET A O 1
ATOM 1510 N N . GLU A 1 196 ? -13.848 -22.835 12.024 1.00 37.72 196 GLU A N 1
ATOM 1511 C CA . GLU A 1 196 ? -14.827 -23.473 12.896 1.00 37.72 196 GLU A CA 1
ATOM 1512 C C . GLU A 1 196 ? -16.119 -22.656 12.807 1.00 37.72 196 GLU A C 1
ATOM 1514 O O . GLU A 1 196 ? -16.130 -21.441 13.014 1.00 37.72 196 GLU A O 1
ATOM 1519 N N . SER A 1 197 ? -17.156 -23.358 12.356 1.00 47.28 197 SER A N 1
ATOM 1520 C CA . SER A 1 197 ? -18.547 -22.942 12.171 1.00 47.28 197 SER A CA 1
ATOM 1521 C C . SER A 1 197 ? -19.275 -22.676 13.479 1.00 47.28 197 SER A C 1
ATOM 1523 O O . SER A 1 197 ? -19.066 -23.496 14.402 1.00 47.28 197 SER A O 1
#

Secondary structure (DSSP, 8-state):
--B-TTS-B-S---GGGGHHHHTTSPPPPHHHHHHHHHHHHHHHHHTT--EEEEEEE-HHHHHHHHHHHHTT---SEEEEEEE--SGGGHHHHHHHHHHHHHT--SSEEEEEEEEESS--TTTT-S--SSPPTT-S------S-HHHHHHHHHHHHHTT-EEEEE--SHHHHHHHHHHHHHHHTTS-----------